Protein AF-A0A1Z5SL44-F1 (afdb_monomer)

Mean predicted aligned error: 11.16 Å

Nearest PDB structures (foldseek):
  7ml5-assembly1_A  TM=9.439E-01  e=3.175E-17  Oryza sativa Japonica Group
  3amk-assembly1_A  TM=9.297E-01  e=1.984E-17  Oryza sativa Japonica Group
  3aml-assembly1_A  TM=9.435E-01  e=5.391E-17  Oryza sativa Japonica Group
  3vu2-assembly2_B  TM=9.423E-01  e=7.235E-17  Oryza sativa Japonica Group
  5clt-assembly2_B  TM=9.370E-01  e=9.542E-15  Homo sapiens

Organism: NCBI:txid1157616

Solvent-accessible surface area (backbone atoms only — not comparable to full-atom values): 16498 Å² total; per-residue (Å²): 126,67,69,68,58,64,70,34,98,82,22,95,82,49,79,54,87,70,99,41,58,87,53,52,51,43,62,39,83,82,40,63,88,47,55,94,46,41,71,60,36,30,50,53,39,53,53,50,52,50,52,53,48,52,37,37,72,75,49,69,23,68,72,57,52,71,46,45,71,79,65,36,17,75,39,71,47,97,80,24,33,34,37,38,29,47,83,59,63,67,86,54,43,75,43,24,49,32,42,36,59,98,85,46,78,48,78,43,79,41,49,70,49,100,82,19,37,33,37,42,77,42,63,43,52,96,86,32,48,65,68,56,62,66,23,46,41,33,36,36,34,23,42,74,89,78,66,46,76,48,75,43,68,56,93,54,60,84,37,66,46,62,49,76,93,82,38,92,59,76,43,28,27,41,78,59,67,97,74,74,91,74,88,87,72,81,84,79,79,88,61,96,61,90,48,76,66,87,65,55,56,46,70,69,46,96,58,102,56,61,37,44,74,66,55,39,57,70,68,44,48,60,52,56,52,50,71,34,55,44,90,95,38,86,56,70,69,54,77,70,76,87,66,77,95,70,65,82,62,84,79,85,91,80,82,87,82,79,91,79,87,82,81,90,129

pLDDT: mean 81.49, std 22.81, range [24.72, 98.25]

Radius of gyration: 25.01 Å; Cα contacts (8 Å, |Δi|>4): 352; chains: 1; bounding box: 65×53×61 Å

Secondary structure (DSSP, 8-state):
--HHHHTSTT-TTSPPSSS--TTTTGGGGT-GGGGGGHHHHHHHHHHHHHHHHHHHHHHS-HHHHHTGGGTSEEEE-TT--EEEEEE--S--EEEEEEEEETTEEEEEEPEEPTTSEEEEEE--BTTB-SS-TT-EEEEEEE-TTT--EEEE--TT-SEEE--TTT-SSPEEE----SSPPPP-SPPPPPPSS--B----GGG-SSSSS---HHHIIIIIHHHHHHHHSSTT---PPB---------------------------

InterPro domains:
  IPR004193 Glycoside hydrolase, family 13, N-terminal [PF02922] (72-156)
  IPR013783 Immunoglobulin-like fold [G3DSA:2.60.40.10] (67-180)
  IPR014756 Immunoglobulin E-set [SSF81296] (65-178)

Structure (mmCIF, N/CA/C/O backbone):
data_AF-A0A1Z5SL44-F1
#
_entry.id   AF-A0A1Z5SL44-F1
#
loop_
_atom_site.group_PDB
_atom_site.id
_atom_site.type_symbol
_atom_site.label_atom_id
_atom_site.label_alt_id
_atom_site.label_comp_id
_atom_site.label_asym_id
_atom_site.label_entity_id
_atom_site.label_seq_id
_atom_site.pdbx_PDB_ins_code
_atom_site.Cartn_x
_atom_site.Cartn_y
_atom_site.Cartn_z
_atom_site.occupancy
_atom_site.B_iso_or_equiv
_atom_site.auth_seq_id
_atom_site.auth_comp_id
_atom_site.auth_asym_id
_atom_site.auth_atom_id
_atom_site.pdbx_PDB_model_num
ATOM 1 N N . MET A 1 1 ? -2.117 19.114 8.484 1.00 50.78 1 MET A N 1
ATOM 2 C CA . MET A 1 1 ? -3.279 18.507 9.150 1.00 50.78 1 MET A CA 1
ATOM 3 C C . MET A 1 1 ? -4.515 19.071 8.505 1.00 50.78 1 MET A C 1
ATOM 5 O O . MET A 1 1 ? -4.719 20.279 8.556 1.00 50.78 1 MET A O 1
ATOM 9 N N . ASP A 1 2 ? -5.283 18.221 7.830 1.00 38.12 2 ASP A N 1
ATOM 10 C CA . ASP A 1 2 ? -6.595 18.593 7.312 1.00 38.12 2 ASP A CA 1
ATOM 11 C C . ASP A 1 2 ? -7.467 19.049 8.493 1.00 38.12 2 ASP A C 1
ATOM 13 O O . ASP A 1 2 ? -7.736 18.270 9.413 1.00 38.12 2 ASP A O 1
ATOM 17 N N . ALA A 1 3 ? -7.857 20.328 8.507 1.00 41.50 3 ALA A N 1
ATOM 18 C CA . ALA A 1 3 ? -8.601 20.946 9.610 1.00 41.50 3 ALA A CA 1
ATOM 19 C C . ALA A 1 3 ? -9.930 20.223 9.900 1.00 41.50 3 ALA A C 1
ATOM 21 O O . ALA A 1 3 ? -10.513 20.395 10.969 1.00 41.50 3 ALA A O 1
ATOM 22 N N . LEU A 1 4 ? -10.398 19.406 8.953 1.00 43.38 4 LEU A N 1
ATOM 23 C CA . LEU A 1 4 ? -11.560 18.535 9.081 1.00 43.38 4 LEU A CA 1
ATOM 24 C C . LEU A 1 4 ? -11.362 17.406 10.103 1.00 43.38 4 LEU A C 1
ATOM 26 O O . LEU A 1 4 ? -12.296 17.109 10.841 1.00 43.38 4 LEU A O 1
ATOM 30 N N . ASN A 1 5 ? -10.169 16.807 10.186 1.00 46.38 5 ASN A N 1
ATOM 31 C CA . ASN A 1 5 ? -9.920 15.667 11.078 1.00 46.38 5 ASN A CA 1
ATOM 32 C C . ASN A 1 5 ? -9.640 16.103 12.520 1.00 46.38 5 ASN A C 1
ATOM 34 O O . ASN A 1 5 ? -10.026 15.408 13.452 1.00 46.38 5 ASN A O 1
ATOM 38 N N . GLU A 1 6 ? -9.012 17.264 12.728 1.00 51.69 6 GLU A N 1
ATOM 39 C CA . GLU A 1 6 ? -8.804 17.795 14.084 1.00 51.69 6 GLU A CA 1
ATOM 40 C C . GLU A 1 6 ? -10.102 18.303 14.722 1.00 51.69 6 GLU A C 1
ATOM 42 O O . GLU A 1 6 ? -10.241 18.236 15.941 1.00 51.69 6 GLU A O 1
ATOM 47 N N . LYS A 1 7 ? -11.053 18.775 13.902 1.00 46.81 7 LYS A N 1
ATOM 48 C CA . LYS A 1 7 ? -12.389 19.230 14.324 1.00 46.81 7 LYS A CA 1
ATOM 49 C C . LY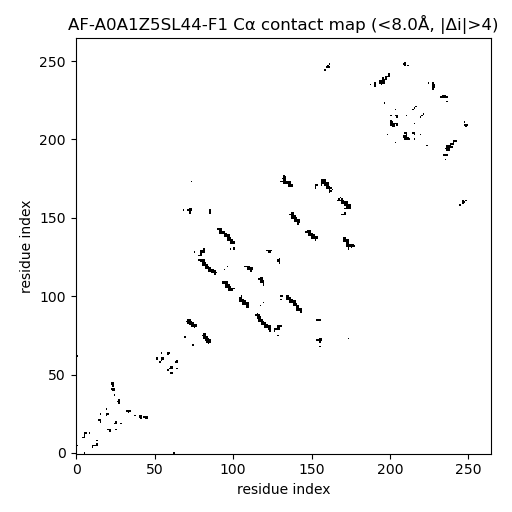S A 1 7 ? -13.427 18.109 14.374 1.00 46.81 7 LYS A C 1
ATOM 51 O O . LYS A 1 7 ? -14.594 18.377 14.664 1.00 46.81 7 LYS A O 1
ATOM 56 N N . ALA A 1 8 ? -13.037 16.881 14.044 1.00 50.47 8 ALA A N 1
ATOM 57 C CA . ALA A 1 8 ? -13.937 15.751 14.140 1.00 50.47 8 ALA A CA 1
ATOM 58 C C . ALA A 1 8 ? -14.254 15.484 15.629 1.00 50.47 8 ALA A C 1
ATOM 60 O O . ALA A 1 8 ? -13.356 15.588 16.468 1.00 50.47 8 ALA A O 1
ATOM 61 N N . PRO A 1 9 ? -15.512 15.174 15.987 1.00 46.53 9 PRO A N 1
ATOM 62 C CA . PRO A 1 9 ? -15.922 14.953 17.380 1.00 46.53 9 PRO A CA 1
ATOM 63 C C . PRO A 1 9 ? -15.221 13.758 18.055 1.00 46.53 9 PRO A C 1
ATOM 65 O O . PRO A 1 9 ? -15.289 13.610 19.269 1.00 46.53 9 PRO A O 1
ATOM 68 N N . ASP A 1 10 ? -14.549 12.918 17.272 1.00 48.66 10 ASP A N 1
ATOM 69 C CA . ASP A 1 10 ? -13.734 11.760 17.646 1.00 48.66 10 ASP A CA 1
ATOM 70 C C . ASP A 1 10 ? -12.215 12.017 17.523 1.00 48.66 10 ASP A C 1
ATOM 72 O O . ASP A 1 10 ? -11.406 11.090 17.601 1.00 48.66 10 ASP A O 1
ATOM 76 N N . SER A 1 11 ? -11.805 13.276 17.341 1.00 51.25 11 SER A N 1
ATOM 77 C CA . SER A 1 11 ? -10.399 13.683 17.337 1.00 51.25 11 SER A CA 1
ATOM 78 C C . SER A 1 11 ? -9.739 13.377 18.682 1.00 51.25 11 SER A C 1
ATOM 80 O O . SER A 1 11 ? -10.219 13.781 19.737 1.00 51.25 11 SER A O 1
ATOM 82 N N . LEU A 1 12 ? -8.567 12.738 18.650 1.00 52.62 12 LEU A N 1
ATOM 83 C CA . LEU A 1 12 ? -7.768 12.424 19.846 1.00 52.62 12 LEU A CA 1
ATOM 84 C C . LEU A 1 12 ? -7.221 13.672 20.564 1.00 52.62 12 LEU A C 1
ATOM 86 O O . LEU A 1 12 ? -6.640 13.547 21.640 1.00 52.62 12 LEU A O 1
ATOM 90 N N . LYS A 1 13 ? -7.372 14.852 19.948 1.00 53.19 13 LYS A N 1
ATOM 91 C CA . LYS A 1 13 ? -7.024 16.161 20.516 1.00 53.19 13 LYS A CA 1
ATOM 92 C C . LYS A 1 13 ? -8.237 16.940 21.034 1.00 53.19 13 LYS A C 1
ATOM 94 O O . LYS A 1 13 ? -8.039 18.011 21.598 1.00 53.19 13 LYS A O 1
ATOM 99 N N . ALA A 1 14 ? -9.463 16.474 20.788 1.00 54.41 14 ALA A N 1
ATOM 100 C CA . ALA A 1 14 ? -10.649 17.138 21.309 1.00 54.41 14 ALA A CA 1
ATOM 101 C C . ALA A 1 14 ? -10.766 16.881 22.816 1.00 54.41 14 ALA A C 1
ATOM 103 O O . ALA A 1 14 ? -10.482 15.777 23.287 1.00 54.41 14 ALA A O 1
ATOM 104 N N . ASP A 1 15 ? -11.200 17.895 23.564 1.00 54.06 15 ASP A N 1
ATOM 105 C CA . ASP A 1 15 ? -11.631 17.691 24.943 1.00 54.06 15 ASP A CA 1
ATOM 106 C C . ASP A 1 15 ? -12.766 16.664 24.956 1.00 54.06 15 ASP A C 1
ATOM 108 O O . ASP A 1 15 ? -13.652 16.685 24.094 1.00 54.06 15 ASP A O 1
ATOM 112 N N . ALA A 1 16 ? -12.724 15.738 25.916 1.00 54.66 16 ALA A N 1
ATOM 113 C CA . ALA A 1 16 ? -13.758 14.724 26.039 1.00 54.66 16 ALA A CA 1
ATOM 114 C C . ALA A 1 16 ? -15.138 15.408 26.139 1.00 54.66 16 ALA A C 1
ATOM 116 O O . ALA A 1 16 ? -15.289 16.372 26.895 1.00 54.66 16 ALA A O 1
ATOM 117 N N . PRO A 1 17 ? -16.158 14.955 25.388 1.00 50.22 17 PRO A N 1
ATOM 118 C CA . PRO A 1 17 ? -17.483 15.549 25.483 1.00 50.22 17 PRO A CA 1
ATOM 119 C C . PRO A 1 17 ? -18.061 15.328 26.893 1.00 50.22 17 PRO A C 1
ATOM 121 O O . PRO A 1 17 ? -18.316 14.195 27.298 1.00 50.22 17 PRO A O 1
ATOM 124 N N . GLY A 1 18 ? -18.280 16.419 27.636 1.00 59.84 18 GLY A N 1
ATOM 125 C CA . GLY A 1 18 ? -18.803 16.406 29.012 1.00 59.84 18 GLY A CA 1
ATOM 126 C C . GLY A 1 18 ? -17.723 16.337 30.105 1.00 59.84 18 GLY A C 1
ATOM 127 O O . GLY A 1 18 ? -16.542 16.525 29.846 1.00 59.84 18 GLY A O 1
ATOM 128 N N . GLN A 1 19 ? -18.117 16.064 31.357 1.00 62.78 19 GLN A N 1
ATOM 129 C CA . GLN A 1 19 ? -17.201 15.877 32.506 1.00 62.78 19 GLN A CA 1
ATOM 130 C C . GLN A 1 19 ? -16.533 14.486 32.513 1.00 62.78 19 GLN A C 1
ATOM 132 O O . GLN A 1 19 ? -16.402 13.840 33.553 1.00 62.78 19 GLN A O 1
ATOM 137 N N . VAL A 1 20 ? -16.167 13.973 31.342 1.00 67.81 20 VAL A N 1
ATOM 138 C CA . VAL A 1 20 ? -15.652 12.612 31.200 1.00 67.81 20 VAL A CA 1
ATOM 139 C C . VAL A 1 20 ? -14.119 12.626 31.324 1.00 67.81 20 VAL A C 1
ATOM 141 O O . VAL A 1 20 ? -13.476 13.457 30.682 1.00 67.81 20 VAL A O 1
ATOM 144 N N . PRO A 1 21 ? -13.494 11.736 32.123 1.00 71.00 21 PRO A N 1
ATOM 145 C CA . PRO A 1 21 ? -12.038 11.708 32.271 1.00 71.00 21 PRO A CA 1
ATOM 146 C C . PRO A 1 21 ? -11.301 11.459 30.942 1.00 71.00 21 PRO A C 1
ATOM 148 O O . PRO A 1 21 ? -11.566 10.476 30.247 1.00 71.00 21 PRO A O 1
ATOM 151 N N . ASN A 1 22 ? -10.322 12.312 30.616 1.00 77.56 22 ASN A N 1
ATOM 152 C CA . ASN A 1 22 ? -9.446 12.166 29.442 1.00 77.56 22 ASN A CA 1
ATOM 153 C C . ASN A 1 22 ? -8.210 11.288 29.740 1.00 77.56 22 ASN A C 1
ATOM 155 O O . ASN A 1 22 ? -7.072 11.643 29.441 1.00 77.56 22 ASN A O 1
ATOM 159 N N . ASP A 1 23 ? -8.430 10.153 30.402 1.00 85.25 23 ASP A N 1
ATOM 160 C CA . ASP A 1 23 ? -7.399 9.182 30.797 1.00 85.25 23 ASP A CA 1
ATOM 161 C C . ASP A 1 23 ? -7.639 7.790 30.177 1.00 85.25 23 ASP A C 1
ATOM 163 O O . ASP A 1 23 ? -7.012 6.803 30.561 1.00 85.25 23 ASP A O 1
ATOM 167 N N . GLY A 1 24 ? -8.568 7.704 29.218 1.00 85.56 24 GLY A N 1
ATOM 168 C CA . GLY A 1 24 ? -8.996 6.455 28.588 1.00 85.56 24 GLY A CA 1
ATOM 169 C C . GLY A 1 24 ? -10.144 5.738 29.296 1.00 85.56 24 GLY A C 1
ATOM 170 O O . GLY A 1 24 ? -10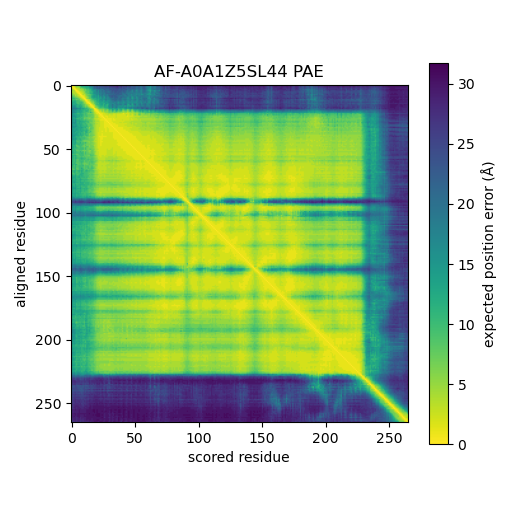.568 4.683 28.826 1.00 85.56 24 GLY A O 1
ATOM 171 N N . THR A 1 25 ? -10.674 6.286 30.395 1.00 90.62 25 THR A N 1
ATOM 172 C CA . THR A 1 25 ? -11.762 5.652 31.166 1.00 90.62 25 THR A CA 1
ATOM 173 C C . THR A 1 25 ? -13.141 6.216 30.855 1.00 90.62 25 THR A C 1
ATOM 175 O O . THR A 1 25 ? -14.128 5.787 31.441 1.00 90.62 25 THR A O 1
ATOM 178 N N . GLY A 1 26 ? -13.251 7.118 29.879 1.00 87.50 26 GLY A N 1
ATOM 179 C CA . GLY A 1 26 ? -14.524 7.756 29.563 1.00 87.50 26 GLY A CA 1
ATOM 180 C C . GLY A 1 26 ? -15.659 6.812 29.160 1.00 87.50 26 GLY A C 1
ATOM 181 O O . GLY A 1 26 ? -16.828 7.121 29.375 1.00 87.50 26 GLY A O 1
ATOM 182 N N . VAL A 1 27 ? -15.324 5.621 28.660 1.00 90.00 27 VAL A N 1
ATOM 183 C CA . VAL A 1 27 ? -16.294 4.564 28.342 1.00 90.00 27 VAL A CA 1
ATOM 184 C C . VAL A 1 27 ? -17.039 4.031 29.577 1.00 90.00 27 VAL A C 1
ATOM 186 O O . VAL A 1 27 ? -18.157 3.549 29.434 1.00 90.00 27 VAL A O 1
ATOM 189 N N . LEU A 1 28 ? -16.495 4.185 30.793 1.00 90.31 28 LEU A N 1
ATOM 190 C CA . LEU A 1 28 ? -17.156 3.760 32.038 1.00 90.31 28 LEU A CA 1
ATOM 191 C C . LEU A 1 28 ? -18.450 4.544 32.310 1.00 90.31 28 LEU A C 1
ATOM 193 O O . LEU A 1 28 ? -19.339 4.035 32.983 1.00 90.31 28 LEU A O 1
ATOM 197 N N . ALA A 1 29 ? -18.576 5.765 31.776 1.00 88.25 29 ALA A N 1
ATOM 198 C CA . ALA A 1 29 ? -19.817 6.534 31.867 1.00 88.25 29 ALA A CA 1
ATOM 199 C C . ALA A 1 29 ? -20.953 5.915 31.030 1.00 88.25 29 ALA A C 1
ATOM 201 O O . ALA A 1 29 ? -22.124 6.124 31.337 1.00 88.25 29 ALA A O 1
ATOM 202 N N . LEU A 1 30 ? -20.607 5.167 29.976 1.00 89.81 30 LEU A N 1
ATOM 203 C CA . LEU A 1 30 ? -21.557 4.452 29.122 1.00 89.81 30 LEU A CA 1
ATOM 204 C C . LEU A 1 30 ? -21.813 3.033 29.635 1.00 89.81 30 LEU A C 1
ATOM 206 O O . LEU A 1 30 ? -22.947 2.564 29.582 1.00 89.81 30 LEU A O 1
ATOM 210 N N . ASP A 1 31 ? -20.767 2.364 30.123 1.00 92.81 31 ASP A N 1
ATOM 211 C CA . ASP A 1 31 ? -20.834 0.997 30.634 1.00 92.81 31 ASP A CA 1
ATOM 212 C C . ASP A 1 31 ? -20.026 0.836 31.939 1.00 92.81 31 ASP A C 1
ATOM 214 O O . ASP A 1 31 ? -18.812 0.593 31.908 1.00 92.81 31 ASP A O 1
ATOM 218 N N . PRO A 1 32 ? -20.691 0.937 33.106 1.00 95.00 32 PRO A N 1
ATOM 219 C CA . PRO A 1 32 ? -20.051 0.764 34.409 1.00 95.00 32 PRO A CA 1
ATOM 220 C C . PRO A 1 32 ? -19.469 -0.635 34.667 1.00 95.00 32 PRO A C 1
ATOM 222 O O . PRO A 1 32 ? -18.610 -0.771 35.539 1.00 95.00 32 PRO A O 1
ATOM 225 N N . TYR A 1 33 ? -19.863 -1.677 33.918 1.00 96.75 33 TYR A N 1
ATOM 226 C CA . TYR A 1 33 ? -19.289 -3.025 34.083 1.00 96.75 33 TYR A CA 1
ATOM 227 C C . TYR A 1 33 ? -17.804 -3.097 33.704 1.00 96.75 33 TYR A C 1
ATOM 229 O O . TYR A 1 33 ? -17.132 -4.086 34.003 1.00 96.75 33 TYR A O 1
ATOM 237 N N . LEU A 1 34 ? -17.275 -2.047 33.074 1.00 96.25 34 LEU A N 1
ATOM 238 C CA . LEU A 1 34 ? -15.867 -1.931 32.719 1.00 96.25 34 LEU A CA 1
ATOM 239 C C . LEU A 1 34 ? -14.968 -1.477 33.879 1.00 96.25 34 LEU A C 1
ATOM 241 O O . LEU A 1 34 ? -13.744 -1.521 33.729 1.00 96.25 34 LEU A O 1
ATOM 245 N N . ASP A 1 35 ? -15.528 -1.075 35.026 1.00 95.94 35 ASP A N 1
ATOM 246 C CA . ASP A 1 35 ? -14.759 -0.581 36.180 1.00 95.94 35 ASP A CA 1
ATOM 247 C C . ASP A 1 35 ? -13.639 -1.538 36.651 1.00 95.94 35 ASP A C 1
ATOM 249 O O . ASP A 1 35 ? -12.498 -1.082 36.789 1.00 95.94 35 ASP A O 1
ATOM 253 N N . PRO A 1 36 ? -13.851 -2.871 36.744 1.00 98.12 36 PRO A N 1
ATOM 254 C CA . PRO A 1 36 ? -12.782 -3.807 37.107 1.00 98.12 36 PRO A CA 1
ATOM 255 C C . PRO A 1 36 ? -11.584 -3.808 36.140 1.00 98.12 36 PRO A C 1
ATOM 257 O O . PRO A 1 36 ? -10.500 -4.271 36.492 1.00 98.12 36 PRO A O 1
ATOM 260 N N . PHE A 1 37 ? -11.752 -3.283 34.920 1.00 96.75 37 PHE A N 1
ATOM 261 C CA . PHE A 1 37 ? -10.723 -3.223 33.876 1.00 96.75 37 PHE A CA 1
ATOM 262 C C . PHE A 1 37 ? -10.119 -1.822 33.695 1.00 96.75 37 PHE A C 1
ATOM 264 O O . PHE A 1 37 ? -9.322 -1.613 32.773 1.00 96.75 37 PHE A O 1
ATOM 271 N N . LYS A 1 38 ? -10.444 -0.862 34.572 1.00 94.94 38 LYS A N 1
ATOM 272 C CA . LYS A 1 38 ? -10.013 0.543 34.478 1.00 94.94 38 LYS A CA 1
ATOM 273 C C . LYS A 1 38 ? -8.507 0.707 34.261 1.00 94.94 38 LYS A C 1
ATOM 275 O O . LYS A 1 38 ? -8.091 1.411 33.342 1.00 94.94 38 LYS A O 1
ATOM 280 N N . ALA A 1 39 ? -7.688 0.002 35.041 1.00 96.44 39 ALA A N 1
ATOM 281 C CA . ALA A 1 39 ? -6.230 0.066 34.920 1.00 96.44 39 ALA A CA 1
ATOM 282 C C . ALA A 1 39 ? -5.734 -0.387 33.531 1.00 96.44 39 ALA A C 1
ATOM 284 O O . ALA A 1 39 ? -4.817 0.207 32.959 1.00 96.44 39 ALA A O 1
ATOM 285 N N . ALA A 1 40 ? -6.368 -1.409 32.945 1.00 97.31 40 ALA A N 1
ATOM 286 C CA . ALA A 1 40 ? -6.034 -1.879 31.604 1.00 97.31 40 ALA A CA 1
ATOM 287 C C . ALA A 1 40 ? -6.436 -0.859 30.525 1.00 97.31 40 ALA A C 1
ATOM 289 O O . ALA A 1 40 ? -5.685 -0.656 29.568 1.00 97.31 40 ALA A O 1
ATOM 290 N N . LEU A 1 41 ? -7.585 -0.193 30.683 1.00 95.25 41 LEU A N 1
ATOM 291 C CA . LEU A 1 41 ? -8.032 0.876 29.782 1.00 95.25 41 LEU A CA 1
ATOM 292 C C . LEU A 1 41 ? -7.075 2.076 29.814 1.00 95.25 41 LEU A C 1
ATOM 294 O O . LEU A 1 41 ? -6.610 2.511 28.758 1.00 95.25 41 LEU A O 1
ATOM 298 N N . GLN A 1 42 ? -6.686 2.528 31.009 1.00 94.62 42 GLN A N 1
ATOM 299 C CA . GLN A 1 42 ? -5.708 3.609 31.189 1.00 94.62 42 GLN A CA 1
ATOM 300 C C . GLN A 1 42 ? -4.347 3.260 30.576 1.00 94.62 42 GLN A C 1
ATOM 302 O O . GLN A 1 42 ? -3.736 4.082 29.887 1.00 94.62 42 GLN A O 1
ATOM 307 N N . SER A 1 43 ? -3.882 2.020 30.768 1.00 97.12 43 SER A N 1
ATOM 308 C CA . SER A 1 43 ? -2.629 1.535 30.179 1.00 97.12 43 SER A CA 1
ATOM 309 C C . SER A 1 43 ? -2.663 1.571 28.645 1.00 97.12 43 SER A C 1
ATOM 311 O O . SER A 1 43 ? -1.726 2.067 28.011 1.00 97.12 43 SER A O 1
ATOM 313 N N . ARG A 1 44 ? -3.762 1.107 28.031 1.00 95.88 44 ARG A N 1
ATOM 314 C CA . ARG A 1 44 ? -3.951 1.136 26.568 1.00 95.88 44 ARG A CA 1
ATOM 315 C C . ARG A 1 44 ? -3.976 2.563 26.030 1.00 95.88 44 ARG A C 1
ATOM 317 O O . ARG A 1 44 ? -3.286 2.841 25.050 1.00 95.88 44 ARG A O 1
ATOM 324 N N . PHE A 1 45 ? -4.719 3.455 26.682 1.00 93.62 45 PHE A N 1
ATOM 325 C CA . PHE A 1 45 ? -4.795 4.862 26.295 1.00 93.62 45 PHE A CA 1
ATOM 326 C C . PHE A 1 45 ? -3.429 5.546 26.391 1.00 93.62 45 PHE A C 1
ATOM 328 O O . PHE A 1 45 ? -2.965 6.133 25.417 1.00 93.62 45 PHE A O 1
ATOM 335 N N . SER A 1 46 ? -2.728 5.373 27.512 1.00 93.88 46 SER A N 1
ATOM 336 C CA . SER A 1 46 ? -1.390 5.940 27.724 1.00 93.88 46 SER A CA 1
ATOM 337 C C . SER A 1 46 ? -0.389 5.446 26.678 1.00 93.88 46 SER A C 1
ATOM 339 O O . SER A 1 46 ? 0.396 6.226 26.139 1.00 93.88 46 SER A O 1
ATOM 341 N N . LYS A 1 47 ? -0.441 4.153 26.331 1.00 96.38 47 LYS A N 1
ATOM 342 C CA . LYS A 1 47 ? 0.396 3.577 25.272 1.00 96.38 47 LYS A CA 1
ATOM 343 C C . LYS A 1 47 ? 0.073 4.167 23.897 1.00 96.38 47 LYS A C 1
ATOM 345 O O . LYS A 1 47 ? 1.000 4.446 23.140 1.00 96.38 47 LYS A O 1
ATOM 350 N N . ALA A 1 48 ? -1.206 4.352 23.573 1.00 95.50 48 ALA A N 1
ATOM 351 C CA . ALA A 1 48 ? -1.618 4.977 22.319 1.00 95.50 48 ALA A CA 1
ATOM 352 C C . ALA A 1 48 ? -1.136 6.433 22.242 1.00 95.50 48 ALA A C 1
ATOM 354 O O . ALA A 1 48 ? -0.500 6.808 21.260 1.00 95.50 48 ALA A O 1
ATOM 355 N N . GLN A 1 49 ? -1.351 7.219 23.301 1.00 90.94 49 GLN A N 1
ATOM 356 C CA . GLN A 1 49 ? -0.912 8.614 23.366 1.00 90.94 49 GLN A CA 1
ATOM 357 C C . GLN A 1 49 ? 0.605 8.751 23.262 1.00 90.94 49 GLN A C 1
ATOM 359 O O . GLN A 1 49 ? 1.093 9.612 22.533 1.00 90.94 49 GLN A O 1
ATOM 364 N N . LYS A 1 50 ? 1.361 7.855 23.910 1.00 96.44 50 LYS A N 1
ATOM 365 C CA . LYS A 1 50 ? 2.816 7.795 23.746 1.00 96.44 50 LYS A CA 1
ATOM 366 C C . LYS A 1 50 ? 3.206 7.644 22.272 1.00 96.44 50 LYS A C 1
ATOM 368 O O . LYS A 1 50 ? 3.961 8.464 21.770 1.00 96.44 50 LYS A O 1
ATOM 373 N N . TRP A 1 51 ? 2.661 6.651 21.567 1.00 97.44 51 TRP A N 1
ATOM 374 C CA . TRP A 1 51 ? 2.994 6.433 20.154 1.00 97.44 51 TRP A CA 1
ATOM 375 C C . TRP A 1 51 ? 2.559 7.582 19.246 1.00 97.44 51 TRP A C 1
ATOM 377 O O . TRP A 1 51 ? 3.284 7.936 18.320 1.00 97.44 51 TRP A O 1
ATOM 387 N N . ILE A 1 52 ? 1.400 8.187 19.509 1.00 95.12 52 ILE A N 1
ATOM 388 C CA . ILE A 1 52 ? 0.944 9.371 18.771 1.00 95.12 52 ILE A CA 1
ATOM 389 C C . ILE A 1 52 ? 1.935 10.520 18.958 1.00 95.12 52 ILE A C 1
ATOM 391 O O . ILE A 1 52 ? 2.302 11.170 17.981 1.00 95.12 52 ILE A O 1
ATOM 395 N N . ASN A 1 53 ? 2.405 10.742 20.186 1.00 94.44 53 ASN A N 1
ATOM 396 C CA . ASN A 1 53 ? 3.407 11.761 20.483 1.00 94.44 53 ASN A CA 1
ATOM 397 C C . ASN A 1 53 ? 4.751 11.453 19.823 1.00 94.44 53 ASN A C 1
ATOM 399 O O . ASN A 1 53 ? 5.329 12.348 19.212 1.00 94.44 53 ASN A O 1
ATOM 403 N N . ASP A 1 54 ? 5.213 10.203 19.866 1.00 97.50 54 ASP A N 1
ATOM 404 C CA . ASP A 1 54 ? 6.450 9.785 19.199 1.00 97.50 54 ASP A CA 1
ATOM 405 C C . ASP A 1 54 ? 6.360 10.045 17.678 1.00 97.50 54 ASP A C 1
ATOM 407 O O . ASP A 1 54 ? 7.255 10.660 17.095 1.00 97.50 54 ASP A O 1
ATOM 411 N N . ILE A 1 55 ? 5.242 9.688 17.030 1.00 96.56 55 ILE A N 1
ATOM 412 C CA . ILE A 1 55 ? 5.014 9.953 15.595 1.00 96.56 55 ILE A CA 1
ATOM 413 C C . ILE A 1 55 ? 4.917 11.460 15.308 1.00 96.56 55 ILE A C 1
ATOM 415 O O . ILE A 1 55 ? 5.453 11.943 14.308 1.00 96.56 55 ILE A O 1
ATOM 419 N N . ASN A 1 56 ? 4.253 12.233 16.169 1.00 93.06 56 ASN A N 1
ATOM 420 C CA . ASN A 1 56 ? 4.176 13.686 16.014 1.00 93.06 56 ASN A CA 1
ATOM 421 C C . ASN A 1 56 ? 5.569 14.328 16.072 1.00 93.06 56 ASN A C 1
ATOM 423 O O . ASN A 1 56 ? 5.890 15.151 15.215 1.00 93.06 56 ASN A O 1
ATOM 427 N N . THR A 1 57 ? 6.393 13.911 17.034 1.00 96.81 57 THR A N 1
ATOM 428 C CA . THR A 1 57 ? 7.748 14.430 17.253 1.00 96.81 57 THR A CA 1
ATOM 429 C C . THR A 1 57 ? 8.705 14.051 16.126 1.00 96.81 57 THR A C 1
ATOM 431 O O . THR A 1 57 ? 9.475 14.895 15.671 1.00 96.81 57 THR A O 1
ATOM 434 N N . HIS A 1 58 ? 8.671 1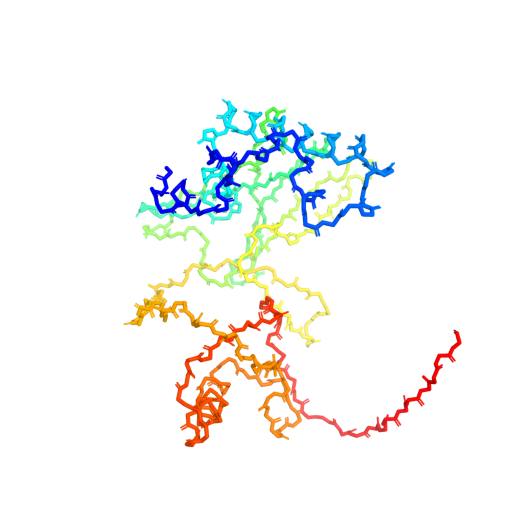2.798 15.665 1.00 96.69 58 HIS A N 1
ATOM 435 C CA . HIS A 1 58 ? 9.703 12.269 14.767 1.00 96.69 58 HIS A CA 1
ATOM 436 C C . HIS A 1 58 ? 9.311 12.263 13.286 1.00 96.69 58 HIS A C 1
ATOM 438 O O . HIS A 1 58 ? 10.183 12.377 12.429 1.00 96.69 58 HIS A O 1
ATOM 444 N N . GLU A 1 59 ? 8.018 12.181 12.966 1.00 94.88 59 GLU A N 1
ATOM 445 C CA . GLU A 1 59 ? 7.540 11.974 11.588 1.00 94.88 59 GLU A CA 1
ATOM 446 C C . GLU A 1 59 ? 6.691 13.145 11.066 1.00 94.88 59 GLU A C 1
ATOM 448 O O . GLU A 1 59 ? 6.247 13.150 9.915 1.00 94.88 59 GLU A O 1
ATOM 453 N N . GLY A 1 60 ? 6.489 14.185 11.885 1.00 92.81 60 GLY A N 1
ATOM 454 C CA . GLY A 1 60 ? 5.687 15.359 11.528 1.00 92.81 60 GLY A CA 1
ATOM 455 C C . GLY A 1 60 ? 4.179 15.096 11.546 1.00 92.81 60 GLY A C 1
ATOM 456 O O . GLY A 1 60 ? 3.424 15.760 10.833 1.00 92.81 60 GLY A O 1
ATOM 457 N N . GLY A 1 61 ? 3.750 14.123 12.352 1.00 93.31 61 GLY A N 1
ATOM 458 C CA . GLY A 1 61 ? 2.350 13.808 12.616 1.00 93.31 61 GLY A CA 1
ATOM 459 C C . GLY A 1 61 ? 1.763 12.679 11.778 1.00 93.31 61 GLY A C 1
ATOM 460 O O . GLY A 1 61 ? 2.292 12.293 10.735 1.00 93.31 61 GLY A O 1
ATOM 461 N N . LEU A 1 62 ? 0.625 12.155 12.251 1.00 93.25 62 LEU A N 1
ATOM 462 C CA . LEU A 1 62 ? -0.034 10.964 11.695 1.00 93.25 62 LEU A CA 1
ATOM 463 C C . LEU A 1 62 ? -0.341 11.089 10.195 1.00 93.25 62 LEU A C 1
ATOM 465 O O . LEU A 1 62 ? -0.154 10.132 9.449 1.00 93.25 62 LEU A O 1
ATOM 469 N N . GLU A 1 63 ? -0.765 12.271 9.735 1.00 93.25 63 GLU A N 1
ATOM 470 C CA . GLU A 1 63 ? -1.046 12.523 8.316 1.00 93.25 63 GLU A CA 1
ATOM 471 C C . GLU A 1 63 ? 0.200 12.292 7.453 1.00 93.25 63 GLU A C 1
ATOM 473 O O . GLU A 1 63 ? 0.159 11.522 6.495 1.00 93.25 63 GLU A O 1
ATOM 478 N N . LYS A 1 64 ? 1.326 12.926 7.800 1.00 94.50 64 LYS A N 1
ATOM 479 C CA . LYS A 1 64 ? 2.573 12.795 7.042 1.00 94.50 64 LYS A CA 1
ATOM 480 C C . LYS A 1 64 ? 3.119 11.370 7.122 1.00 94.50 64 LYS A C 1
ATOM 482 O O . LYS A 1 64 ? 3.473 10.813 6.086 1.00 94.50 64 LYS A O 1
ATOM 487 N N . PHE A 1 65 ? 3.095 10.768 8.309 1.00 96.38 65 PHE A N 1
ATOM 488 C CA . PHE A 1 65 ? 3.540 9.392 8.527 1.00 96.38 65 PHE A CA 1
ATOM 489 C C . PHE A 1 65 ? 2.741 8.369 7.699 1.00 96.38 65 PHE A C 1
ATOM 491 O O . PHE A 1 65 ? 3.312 7.458 7.102 1.00 96.38 65 PHE A O 1
ATOM 498 N N . SER A 1 66 ? 1.421 8.554 7.581 1.00 96.31 66 SER A N 1
ATOM 499 C CA . SER A 1 66 ? 0.541 7.646 6.826 1.00 96.31 66 SER A CA 1
ATOM 500 C C . SER A 1 66 ? 0.755 7.665 5.304 1.00 96.31 66 SER A C 1
ATOM 502 O O . SER A 1 66 ? 0.305 6.758 4.602 1.00 96.31 66 SER A O 1
ATOM 504 N N . ARG A 1 67 ? 1.481 8.659 4.774 1.00 97.50 67 ARG A N 1
ATOM 505 C CA . ARG A 1 67 ? 1.798 8.794 3.341 1.00 97.50 67 ARG A CA 1
ATOM 506 C C . ARG A 1 67 ? 3.100 8.095 2.951 1.00 97.50 67 ARG A C 1
ATOM 508 O O . ARG A 1 67 ? 3.772 8.490 2.004 1.00 97.50 67 ARG A O 1
ATOM 515 N N . GLY A 1 68 ? 3.444 7.010 3.647 1.00 97.31 68 GLY A N 1
ATOM 516 C CA . GLY A 1 68 ? 4.633 6.204 3.362 1.00 97.31 68 GLY A CA 1
ATOM 517 C C . GLY A 1 68 ? 4.729 5.740 1.904 1.00 97.31 68 GLY A C 1
ATOM 518 O O . GLY A 1 68 ? 5.827 5.699 1.368 1.00 97.31 68 GLY A O 1
ATOM 519 N N . TYR A 1 69 ? 3.602 5.501 1.224 1.00 96.75 69 TYR A N 1
ATOM 520 C CA . TYR A 1 69 ? 3.549 5.129 -0.200 1.00 96.75 69 TYR A CA 1
ATOM 521 C C . TYR A 1 69 ? 4.024 6.232 -1.169 1.00 96.75 69 TYR A C 1
ATOM 523 O O . TYR A 1 69 ? 4.247 5.958 -2.346 1.00 96.75 69 TYR A O 1
ATOM 531 N N . GLU A 1 70 ? 4.151 7.481 -0.707 1.00 97.12 70 GLU A N 1
ATOM 532 C CA . GLU A 1 70 ? 4.762 8.582 -1.468 1.00 97.12 70 GLU A CA 1
ATOM 533 C C . GLU A 1 70 ? 6.298 8.557 -1.375 1.00 97.12 70 GLU A C 1
ATOM 535 O O . GLU A 1 70 ? 6.971 9.259 -2.127 1.00 97.12 70 GLU A O 1
ATOM 540 N N . ARG A 1 71 ? 6.862 7.754 -0.458 1.00 96.31 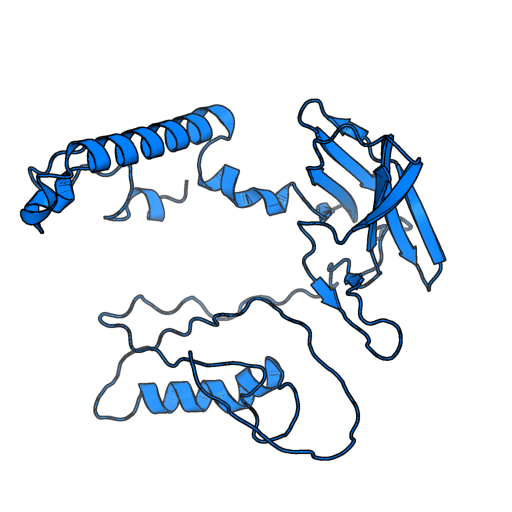71 ARG A N 1
ATOM 541 C CA . ARG A 1 71 ? 8.307 7.592 -0.232 1.00 96.31 71 ARG A CA 1
ATOM 542 C C . ARG A 1 71 ? 8.794 6.187 -0.593 1.00 96.31 71 ARG A C 1
ATOM 544 O O . ARG A 1 71 ? 9.820 6.070 -1.262 1.00 96.31 71 ARG A O 1
ATOM 551 N N . PHE A 1 72 ? 8.098 5.160 -0.111 1.00 98.00 72 PHE A N 1
ATOM 552 C CA . PHE A 1 72 ? 8.389 3.738 -0.278 1.00 98.00 72 PHE A CA 1
ATOM 553 C C . PHE A 1 72 ? 7.714 3.142 -1.513 1.00 98.00 72 PHE A C 1
ATOM 555 O O . PHE A 1 72 ? 6.703 3.647 -2.000 1.00 98.00 72 PHE A O 1
ATOM 562 N N . GLY A 1 73 ? 8.271 2.039 -2.009 1.00 98.00 73 GLY A N 1
ATOM 563 C CA . GLY A 1 73 ? 7.889 1.480 -3.296 1.00 98.00 73 GLY A CA 1
ATOM 564 C C . GLY A 1 73 ? 8.418 2.318 -4.445 1.00 98.00 73 GLY A C 1
ATOM 565 O O . GLY A 1 73 ? 9.428 3.004 -4.313 1.00 98.00 73 GLY A O 1
ATOM 566 N N . PHE A 1 74 ? 7.746 2.226 -5.589 1.00 98.19 74 PHE A N 1
ATOM 567 C CA . PHE A 1 74 ? 8.110 2.997 -6.770 1.00 98.19 74 PHE A CA 1
ATOM 568 C C . PHE A 1 74 ? 7.417 4.356 -6.778 1.00 98.19 74 PHE A C 1
ATOM 570 O O . PHE A 1 74 ? 6.182 4.439 -6.817 1.00 98.19 74 PHE A O 1
ATOM 577 N N . THR A 1 75 ? 8.220 5.409 -6.855 1.00 97.94 75 THR A N 1
ATOM 578 C CA . THR A 1 75 ? 7.776 6.779 -7.094 1.00 97.94 75 THR A CA 1
ATOM 579 C C . THR A 1 75 ? 8.371 7.275 -8.406 1.00 97.94 75 THR A C 1
ATOM 581 O O . THR A 1 75 ? 9.473 6.889 -8.791 1.00 97.94 75 THR A O 1
ATOM 584 N N . VAL A 1 76 ? 7.607 8.086 -9.136 1.00 97.62 76 VAL A N 1
ATOM 585 C CA . VAL A 1 76 ? 8.021 8.642 -10.429 1.00 97.62 76 VAL A CA 1
ATOM 586 C C . VAL A 1 76 ? 7.924 10.154 -10.323 1.00 97.62 76 VAL A C 1
ATOM 588 O O . VAL A 1 76 ? 6.843 10.681 -10.052 1.00 97.62 76 VAL A O 1
ATOM 591 N N . ALA A 1 77 ? 9.053 10.835 -10.483 1.00 96.88 77 ALA A N 1
ATOM 592 C CA . ALA A 1 77 ? 9.136 12.288 -10.437 1.00 96.88 77 ALA A CA 1
ATOM 593 C C . ALA A 1 77 ? 8.677 12.927 -11.769 1.00 96.88 77 ALA A C 1
ATOM 595 O O . ALA A 1 77 ? 8.565 12.229 -12.783 1.00 96.88 77 ALA A O 1
ATOM 596 N N . PRO A 1 78 ? 8.394 14.247 -11.798 1.00 95.81 78 PRO A N 1
ATOM 597 C CA . PRO A 1 78 ? 7.967 14.944 -13.017 1.00 95.81 78 PRO A CA 1
ATOM 598 C C . PRO A 1 78 ? 8.971 14.882 -14.177 1.00 95.81 78 PRO A C 1
ATOM 600 O O . PRO A 1 78 ? 8.566 14.962 -15.330 1.00 95.81 78 PRO A O 1
ATOM 603 N N . ASP A 1 79 ? 10.261 14.721 -13.877 1.00 96.50 79 ASP A N 1
ATOM 604 C CA . ASP A 1 79 ? 11.351 14.538 -14.846 1.00 96.50 79 ASP A CA 1
ATOM 605 C C . ASP A 1 79 ? 11.512 13.075 -15.310 1.00 96.50 79 ASP A C 1
ATOM 607 O O . ASP A 1 79 ? 12.472 12.746 -16.001 1.00 96.50 79 ASP A O 1
ATOM 611 N N . HIS A 1 80 ? 10.580 12.198 -14.925 1.00 97.00 80 HIS A N 1
ATOM 612 C CA . HIS A 1 80 ? 10.578 10.757 -15.179 1.00 97.00 80 HIS A CA 1
ATOM 613 C C . HIS A 1 80 ? 11.648 9.941 -14.440 1.00 97.00 80 HIS A C 1
ATOM 615 O O . HIS A 1 80 ? 11.746 8.731 -14.673 1.00 97.00 80 HIS A O 1
ATOM 621 N N . THR A 1 81 ? 12.379 10.541 -13.498 1.00 98.06 81 THR A N 1
ATOM 622 C CA . THR A 1 81 ? 13.245 9.788 -12.585 1.00 98.06 81 THR A CA 1
ATOM 623 C C . THR A 1 81 ? 12.396 8.841 -11.735 1.00 98.06 81 THR A C 1
ATOM 625 O O . THR A 1 81 ? 11.417 9.254 -11.103 1.00 98.06 81 THR A O 1
ATOM 628 N N . ILE A 1 82 ? 12.761 7.557 -11.714 1.00 98.19 82 ILE A N 1
ATOM 629 C CA . ILE A 1 82 ? 12.120 6.555 -10.857 1.00 98.19 82 ILE A CA 1
ATOM 630 C C . ILE A 1 82 ? 12.961 6.406 -9.598 1.00 98.19 82 ILE A C 1
ATOM 632 O O . ILE A 1 82 ? 14.141 6.076 -9.678 1.00 98.19 82 ILE A O 1
ATOM 636 N N . THR A 1 83 ? 12.355 6.570 -8.428 1.00 98.25 83 THR A N 1
ATOM 637 C CA . THR A 1 83 ? 12.980 6.166 -7.168 1.00 98.25 83 THR A CA 1
ATOM 638 C C . THR A 1 83 ? 12.272 4.942 -6.621 1.00 98.25 83 THR A C 1
ATOM 640 O O . THR A 1 83 ? 11.042 4.883 -6.587 1.00 98.25 83 THR A O 1
ATOM 643 N N . TYR A 1 84 ? 13.052 3.957 -6.190 1.00 98.25 84 TYR A N 1
ATOM 644 C CA . TYR A 1 84 ? 12.541 2.773 -5.521 1.00 98.25 84 TYR A CA 1
ATOM 645 C C . TYR A 1 84 ? 13.138 2.652 -4.122 1.00 98.25 84 TYR A C 1
ATOM 647 O O . TYR A 1 84 ? 14.356 2.748 -3.963 1.00 98.25 84 TYR A O 1
ATOM 655 N N . ARG A 1 85 ? 12.277 2.446 -3.116 1.00 97.75 85 ARG A N 1
ATOM 656 C CA . ARG A 1 85 ? 12.678 2.229 -1.720 1.00 97.75 85 ARG A CA 1
ATOM 657 C C . ARG A 1 85 ? 11.987 1.028 -1.103 1.00 97.75 85 ARG A C 1
ATOM 659 O O . ARG A 1 85 ? 10.766 0.911 -1.189 1.00 97.75 85 ARG A O 1
ATOM 666 N N . GLU A 1 86 ? 12.749 0.224 -0.376 1.00 95.50 86 GLU A N 1
ATOM 667 C CA . GLU A 1 86 ? 12.234 -0.918 0.376 1.00 95.50 86 GLU A CA 1
ATOM 668 C C . GLU A 1 86 ? 12.873 -0.978 1.759 1.00 95.50 86 GLU A C 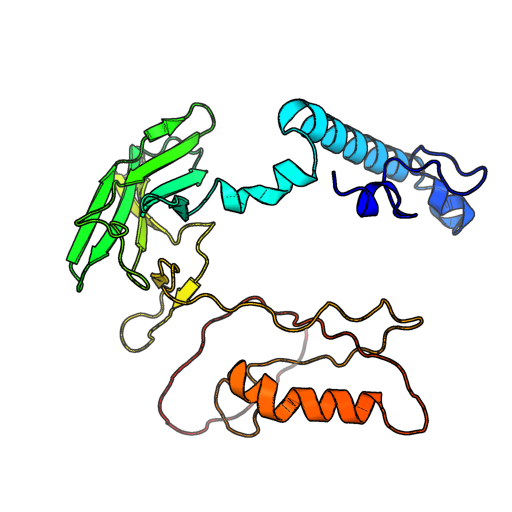1
ATOM 670 O O . GLU A 1 86 ? 14.084 -0.830 1.902 1.00 95.50 86 GLU A O 1
ATOM 675 N N . TRP A 1 87 ? 12.068 -1.232 2.786 1.00 94.69 87 TRP A N 1
ATOM 676 C CA . TRP A 1 87 ? 12.600 -1.537 4.105 1.00 94.69 87 TRP A CA 1
ATOM 677 C C . TRP A 1 87 ? 12.898 -3.034 4.219 1.00 94.69 87 TRP A C 1
ATOM 679 O O . TRP A 1 87 ? 11.988 -3.859 4.257 1.00 94.69 87 TRP A O 1
ATOM 689 N N . ALA A 1 88 ? 14.183 -3.371 4.281 1.00 90.19 88 ALA A N 1
ATOM 690 C CA . ALA A 1 88 ? 14.671 -4.727 4.502 1.00 90.19 88 ALA A CA 1
ATOM 691 C C . ALA A 1 88 ? 15.838 -4.645 5.504 1.00 90.19 88 ALA A C 1
ATOM 693 O O . ALA A 1 88 ? 17.002 -4.526 5.104 1.00 90.19 88 ALA A O 1
ATOM 694 N N . PRO A 1 89 ? 15.531 -4.631 6.818 1.00 85.38 89 PRO A N 1
ATOM 695 C CA . PRO A 1 89 ? 16.484 -4.245 7.859 1.00 85.38 89 PRO A CA 1
ATOM 696 C C . PRO A 1 89 ? 17.544 -5.302 8.141 1.00 85.38 89 PRO A C 1
ATOM 698 O O . PRO A 1 89 ? 18.646 -4.949 8.572 1.00 85.38 89 PRO A O 1
ATOM 701 N N . THR A 1 90 ? 17.217 -6.574 7.901 1.00 75.75 90 THR A N 1
ATOM 702 C CA . THR A 1 90 ? 18.133 -7.705 8.038 1.00 75.75 90 THR A CA 1
ATOM 703 C C . THR A 1 90 ? 19.437 -7.401 7.294 1.00 75.75 90 THR A C 1
ATOM 705 O O . THR A 1 90 ? 19.383 -6.812 6.210 1.00 75.75 90 THR A O 1
ATOM 708 N N . PRO A 1 91 ? 20.607 -7.784 7.837 1.00 62.84 91 PRO A N 1
ATOM 709 C CA . PRO A 1 91 ? 21.910 -7.557 7.210 1.00 62.84 91 PRO A CA 1
ATOM 710 C C . PRO A 1 91 ? 22.122 -8.480 5.994 1.00 62.84 91 PRO A C 1
ATOM 712 O O . PRO A 1 91 ? 23.088 -9.232 5.932 1.00 62.84 91 PRO A O 1
ATOM 715 N N . PHE A 1 92 ? 21.190 -8.468 5.039 1.00 63.03 92 PHE A N 1
ATOM 716 C CA . PHE A 1 92 ? 21.338 -9.135 3.754 1.00 63.03 92 PHE A CA 1
ATOM 717 C C . PHE A 1 92 ? 22.520 -8.516 2.996 1.00 63.03 92 PHE A C 1
ATOM 719 O O . PHE A 1 92 ? 22.640 -7.291 2.904 1.00 63.03 92 PHE A O 1
ATOM 726 N N . ALA A 1 93 ? 23.381 -9.382 2.458 1.00 67.75 93 ALA A N 1
ATOM 727 C CA . ALA A 1 93 ? 24.354 -9.024 1.432 1.00 67.75 93 ALA A CA 1
ATOM 728 C C . ALA A 1 93 ? 23.598 -8.743 0.106 1.00 67.75 93 ALA A C 1
ATOM 730 O O . ALA A 1 93 ? 22.401 -9.025 0.012 1.00 67.75 93 ALA A O 1
ATOM 731 N N . PRO A 1 94 ? 24.254 -8.127 -0.891 1.00 75.94 94 PRO A N 1
ATOM 732 C CA . PRO A 1 94 ? 23.715 -7.026 -1.701 1.00 75.94 94 PRO A CA 1
ATOM 733 C C . PRO A 1 94 ? 22.246 -7.190 -2.128 1.00 75.94 94 PRO A C 1
ATOM 735 O O . PRO A 1 94 ? 21.861 -8.188 -2.742 1.00 75.94 94 PRO A O 1
ATOM 738 N N . THR A 1 95 ? 21.430 -6.171 -1.840 1.00 83.06 95 THR A N 1
ATOM 739 C CA . THR A 1 95 ? 20.043 -6.087 -2.319 1.00 83.06 95 THR A CA 1
ATOM 740 C C . THR A 1 95 ? 20.001 -5.337 -3.641 1.00 83.06 95 THR A C 1
ATOM 742 O O . THR A 1 95 ? 20.617 -4.283 -3.804 1.00 83.06 95 THR A O 1
ATOM 745 N N . SER A 1 96 ? 19.251 -5.883 -4.590 1.00 91.44 96 SER A N 1
ATOM 746 C CA . SER A 1 96 ? 19.104 -5.327 -5.929 1.00 91.44 96 SER A CA 1
ATOM 747 C C . SER A 1 96 ? 17.646 -5.280 -6.355 1.00 91.44 96 SER A C 1
ATOM 749 O O . SER A 1 96 ? 16.832 -6.142 -6.004 1.00 91.44 96 SER A O 1
ATOM 751 N N . LEU A 1 97 ? 17.334 -4.268 -7.153 1.00 92.81 97 LEU A N 1
ATOM 752 C CA . LEU A 1 97 ? 16.099 -4.189 -7.907 1.00 92.81 97 LEU A CA 1
ATOM 753 C C . LEU A 1 97 ? 16.317 -4.893 -9.246 1.00 92.81 97 LEU A C 1
ATOM 755 O O . LEU A 1 97 ? 17.167 -4.474 -10.027 1.00 92.81 97 LEU A O 1
ATOM 759 N N . ALA A 1 98 ? 15.536 -5.931 -9.530 1.00 92.44 98 ALA A N 1
ATOM 760 C CA . ALA A 1 98 ? 15.539 -6.576 -10.833 1.00 92.44 98 ALA A CA 1
ATOM 761 C C . ALA A 1 98 ? 14.328 -6.137 -11.666 1.00 92.44 98 ALA A C 1
ATOM 763 O O . ALA A 1 98 ? 13.183 -6.173 -11.203 1.00 92.44 98 ALA A O 1
ATOM 764 N N . THR A 1 99 ? 14.587 -5.729 -12.905 1.00 90.56 99 THR A N 1
ATOM 765 C CA . THR A 1 99 ? 13.602 -5.174 -13.844 1.00 90.56 99 THR A CA 1
ATOM 766 C C . THR A 1 99 ? 13.592 -5.994 -15.120 1.00 90.56 99 THR A C 1
ATOM 768 O O . THR A 1 99 ? 14.656 -6.384 -15.596 1.00 90.56 99 THR A O 1
ATOM 771 N N . SER A 1 100 ? 12.413 -6.236 -15.694 1.00 89.12 100 SER A N 1
ATOM 772 C CA . SER A 1 100 ? 12.302 -6.938 -16.971 1.00 89.12 100 SER A CA 1
ATOM 773 C C . SER A 1 100 ? 11.893 -6.016 -18.115 1.00 89.12 100 SER A C 1
ATOM 775 O O . SER A 1 100 ? 10.865 -5.335 -18.042 1.00 89.12 100 SER A O 1
ATOM 777 N N . THR A 1 101 ? 12.656 -6.082 -19.205 1.00 80.00 101 THR A N 1
ATOM 778 C CA . THR A 1 101 ? 12.353 -5.419 -20.477 1.00 80.00 101 THR A CA 1
ATOM 779 C C . THR A 1 101 ? 12.334 -6.475 -21.574 1.00 80.00 101 THR A C 1
ATOM 781 O O . THR A 1 101 ? 13.331 -7.150 -21.805 1.00 80.00 101 THR A O 1
ATOM 784 N N . ALA A 1 102 ? 11.180 -6.660 -22.223 1.00 76.31 102 ALA A N 1
ATOM 785 C CA . ALA A 1 102 ? 10.989 -7.650 -23.292 1.00 76.31 102 ALA A CA 1
ATOM 786 C C . ALA A 1 102 ? 11.439 -9.090 -22.936 1.00 76.31 102 ALA A C 1
ATOM 788 O O . ALA A 1 102 ? 11.890 -9.837 -23.797 1.00 76.31 102 ALA A O 1
ATOM 789 N N . GLY A 1 103 ? 11.307 -9.494 -21.666 1.00 74.81 103 GLY A N 1
ATOM 790 C CA . GLY A 1 103 ? 11.665 -10.838 -21.192 1.00 74.81 103 GLY A CA 1
ATOM 791 C C . GLY A 1 103 ? 13.111 -10.992 -20.711 1.00 74.81 103 GLY A C 1
ATOM 792 O O . GLY A 1 103 ? 13.405 -11.963 -20.015 1.00 74.81 103 GLY A O 1
ATOM 793 N N . THR A 1 104 ? 13.982 -10.019 -20.979 1.00 85.12 104 THR A N 1
ATOM 794 C CA . THR A 1 104 ? 15.334 -9.957 -20.405 1.00 85.12 104 THR A CA 1
ATOM 795 C C . THR A 1 104 ? 15.273 -9.336 -19.014 1.00 85.12 104 THR A C 1
ATOM 797 O O . THR A 1 104 ? 14.472 -8.429 -18.783 1.00 85.12 104 THR A O 1
ATOM 800 N N . TRP A 1 105 ? 16.077 -9.844 -18.078 1.00 90.38 105 TRP A N 1
ATOM 801 C CA . TRP A 1 105 ? 16.169 -9.337 -16.709 1.00 90.38 105 TRP A CA 1
ATOM 802 C C . TRP A 1 105 ? 17.485 -8.603 -16.493 1.00 90.38 105 TRP A C 1
ATOM 804 O O . TRP A 1 105 ? 18.548 -9.192 -16.670 1.00 90.38 105 TRP A O 1
ATOM 814 N N . ASP A 1 106 ? 17.385 -7.373 -16.004 1.00 89.88 106 ASP A N 1
ATOM 815 C CA . ASP A 1 106 ? 18.513 -6.579 -15.523 1.00 89.88 106 ASP A CA 1
ATOM 816 C C . ASP A 1 106 ? 18.435 -6.447 -14.002 1.00 89.88 106 ASP A C 1
ATOM 818 O O . ASP A 1 106 ? 17.345 -6.486 -13.425 1.00 89.88 106 ASP A O 1
ATOM 822 N N . SER A 1 107 ? 19.585 -6.298 -13.345 1.00 90.94 107 SER A N 1
ATOM 823 C CA . SER A 1 107 ? 19.703 -6.219 -11.888 1.00 90.94 107 SER A CA 1
ATOM 824 C C . SER A 1 107 ? 20.482 -4.969 -11.501 1.00 90.94 107 SER A C 1
ATOM 826 O O . SER A 1 107 ? 21.609 -4.783 -11.950 1.00 90.94 107 SER A O 1
ATOM 828 N N . HIS A 1 108 ? 19.904 -4.148 -10.628 1.00 93.19 108 HIS A N 1
ATOM 829 C CA . HIS A 1 108 ? 20.446 -2.847 -10.240 1.00 93.19 108 HIS A CA 1
ATOM 830 C C . HIS A 1 108 ? 20.684 -2.802 -8.731 1.00 93.19 108 HIS A C 1
ATOM 832 O O . HIS A 1 108 ? 19.755 -3.010 -7.951 1.00 93.19 108 HIS A O 1
ATOM 838 N N . GLU A 1 109 ? 21.923 -2.566 -8.308 1.00 93.69 109 GLU A N 1
ATOM 839 C CA . GLU A 1 109 ? 22.297 -2.540 -6.890 1.00 93.69 109 GLU A CA 1
ATOM 840 C C . GLU A 1 109 ? 21.683 -1.338 -6.156 1.00 93.69 109 GLU A C 1
ATOM 842 O O . GLU A 1 109 ? 21.674 -0.214 -6.660 1.00 93.69 109 GLU A O 1
ATOM 847 N N . MET A 1 110 ? 21.171 -1.582 -4.949 1.00 94.81 110 MET A N 1
ATOM 848 C CA . MET A 1 110 ? 20.557 -0.563 -4.100 1.00 94.81 110 MET A CA 1
ATOM 849 C C . MET A 1 110 ? 21.501 -0.157 -2.964 1.00 94.81 110 MET A C 1
ATOM 851 O O . MET A 1 110 ? 22.317 -0.949 -2.496 1.00 94.81 110 MET A O 1
ATOM 855 N N . LYS A 1 111 ? 21.350 1.068 -2.457 1.00 94.12 111 LYS A N 1
ATOM 856 C CA . LYS A 1 111 ? 22.114 1.583 -1.311 1.00 94.12 111 LYS A CA 1
ATOM 857 C C . LYS A 1 111 ? 21.285 1.492 -0.037 1.00 94.12 111 LYS A C 1
ATOM 859 O O . LYS A 1 111 ? 20.147 1.948 -0.022 1.00 94.12 111 LYS A O 1
ATOM 864 N N . ARG A 1 112 ? 21.856 0.927 1.027 1.00 92.94 112 ARG A N 1
ATOM 865 C CA . ARG A 1 112 ? 21.207 0.802 2.341 1.00 92.94 112 ARG A CA 1
ATOM 866 C C . ARG A 1 112 ? 21.497 2.021 3.215 1.00 92.94 112 ARG A C 1
ATOM 868 O O . ARG A 1 112 ? 22.653 2.412 3.356 1.00 92.94 112 ARG A O 1
ATOM 875 N N . ASP A 1 113 ? 20.465 2.575 3.840 1.00 93.31 113 ASP A N 1
ATOM 876 C CA . ASP A 1 113 ? 20.584 3.624 4.854 1.00 93.31 113 ASP A CA 1
ATOM 877 C C . ASP A 1 113 ? 20.787 3.043 6.281 1.00 93.31 113 ASP A C 1
ATOM 879 O O . ASP A 1 113 ? 20.699 1.824 6.485 1.00 93.31 113 ASP A O 1
ATOM 883 N N . PRO A 1 114 ? 21.063 3.878 7.303 1.00 93.81 114 PRO A N 1
ATOM 884 C CA . PRO A 1 114 ? 21.263 3.411 8.680 1.00 93.81 114 PRO A CA 1
ATOM 885 C C . PRO A 1 114 ? 20.057 2.700 9.317 1.00 93.81 114 PRO A C 1
ATOM 887 O O . PRO A 1 114 ? 20.237 1.933 10.261 1.00 93.81 114 PRO A O 1
ATOM 890 N N . TYR A 1 115 ? 18.844 2.919 8.803 1.00 93.44 115 TYR A N 1
ATOM 891 C CA . TYR A 1 115 ? 17.602 2.319 9.304 1.00 93.44 115 TYR A CA 1
ATOM 892 C C . TYR A 1 115 ? 17.207 1.044 8.541 1.00 93.44 115 TYR A C 1
ATOM 894 O O . TYR A 1 115 ? 16.183 0.422 8.842 1.00 93.44 115 TYR A O 1
ATOM 902 N N . GLY A 1 116 ? 18.027 0.624 7.572 1.00 92.94 116 GLY A N 1
ATOM 903 C CA . GLY A 1 116 ? 17.787 -0.571 6.770 1.00 92.94 116 GLY A CA 1
ATOM 904 C C . GLY A 1 116 ? 16.824 -0.359 5.605 1.00 92.94 116 GLY A C 1
ATOM 905 O O . GLY A 1 116 ? 16.225 -1.324 5.124 1.00 92.94 116 GLY A O 1
ATOM 906 N N . VAL A 1 117 ? 16.658 0.885 5.154 1.00 95.06 117 VAL A N 1
ATOM 907 C CA . VAL A 1 117 ? 15.968 1.194 3.900 1.00 95.06 117 VAL A CA 1
ATOM 908 C C . VAL A 1 117 ? 16.966 1.095 2.758 1.00 95.06 117 VAL A C 1
ATOM 910 O O . VAL A 1 117 ? 18.000 1.757 2.761 1.00 95.06 117 VAL A O 1
ATOM 913 N N . TRP A 1 118 ? 16.647 0.272 1.772 1.00 94.88 118 TRP A N 1
ATOM 914 C CA . TRP A 1 118 ? 17.377 0.179 0.520 1.00 94.88 118 TRP A CA 1
ATOM 915 C C . TRP A 1 118 ? 16.761 1.140 -0.490 1.00 94.88 118 TRP A C 1
ATOM 917 O O . TRP A 1 118 ? 15.542 1.154 -0.654 1.00 94.88 118 TRP A O 1
ATOM 927 N N . GLU A 1 119 ? 17.592 1.909 -1.187 1.00 96.50 119 GLU A N 1
ATOM 928 C CA . GLU A 1 119 ? 17.179 2.918 -2.160 1.00 96.50 119 GLU A CA 1
ATOM 929 C C . GLU A 1 119 ? 17.963 2.801 -3.473 1.00 96.50 119 GLU A C 1
ATOM 931 O O . GLU A 1 119 ? 19.172 2.556 -3.482 1.00 96.50 119 GLU A O 1
ATOM 936 N N . ILE A 1 120 ? 17.276 3.032 -4.591 1.00 97.38 120 ILE A N 1
ATOM 937 C CA . ILE A 1 120 ? 17.889 3.282 -5.896 1.00 97.38 120 ILE A CA 1
ATOM 938 C C . ILE A 1 120 ? 17.121 4.377 -6.640 1.00 97.38 120 ILE A C 1
ATOM 940 O O . ILE A 1 120 ? 15.894 4.455 -6.555 1.00 97.38 120 ILE A O 1
ATOM 944 N N . SER A 1 121 ? 17.852 5.205 -7.385 1.00 97.81 121 SER A N 1
ATOM 945 C CA . SER A 1 121 ? 17.296 6.179 -8.322 1.00 97.81 121 SER A CA 1
ATOM 946 C C . SER A 1 121 ? 17.715 5.812 -9.743 1.00 97.81 121 SER A C 1
ATOM 948 O O . SER A 1 121 ? 18.903 5.629 -10.010 1.00 97.81 121 SER A O 1
ATOM 950 N N . LEU A 1 122 ? 16.739 5.678 -10.635 1.00 96.81 122 LEU A N 1
ATOM 951 C CA . LEU A 1 122 ? 16.927 5.344 -12.041 1.00 96.81 122 LEU A CA 1
ATOM 952 C C . LEU A 1 122 ? 16.596 6.588 -12.881 1.00 96.81 122 LEU A C 1
ATOM 954 O O . LEU A 1 122 ? 15.429 7.002 -12.897 1.00 96.81 122 LEU A O 1
ATOM 958 N N . PRO A 1 123 ? 17.587 7.196 -13.559 1.00 97.12 123 PRO A N 1
ATOM 959 C CA . PRO A 1 123 ? 17.350 8.359 -14.406 1.00 97.12 123 PRO A CA 1
ATOM 960 C C . PRO A 1 123 ? 16.504 7.980 -15.631 1.00 97.12 123 PRO A C 1
ATOM 962 O O . PRO A 1 123 ? 16.489 6.813 -16.033 1.00 97.12 123 PRO A O 1
ATOM 965 N N . PRO A 1 124 ? 15.809 8.945 -16.253 1.00 96.94 124 PRO A N 1
ATOM 966 C CA . PRO A 1 124 ? 15.023 8.681 -17.450 1.00 96.94 124 PRO A CA 1
ATOM 967 C C . PRO A 1 124 ? 15.893 8.212 -18.622 1.00 96.94 124 PRO A C 1
ATOM 969 O O . PRO A 1 124 ? 17.019 8.671 -18.814 1.00 96.94 124 PRO A O 1
ATOM 972 N N . VAL A 1 125 ? 15.330 7.340 -19.459 1.00 95.12 125 VAL A N 1
ATOM 973 C CA . VAL A 1 125 ? 15.947 6.853 -20.699 1.00 95.12 125 VAL A CA 1
ATOM 974 C C . VAL A 1 125 ? 15.162 7.434 -21.868 1.00 95.12 125 VAL A C 1
ATOM 976 O O . VAL A 1 125 ? 13.957 7.221 -21.975 1.00 95.12 125 VAL A O 1
ATOM 979 N N . ASN A 1 126 ? 15.827 8.199 -22.738 1.00 94.12 126 ASN A N 1
ATOM 980 C CA . ASN A 1 126 ? 15.196 8.880 -23.879 1.00 94.12 126 ASN A CA 1
ATOM 981 C C . ASN A 1 126 ? 13.979 9.745 -23.483 1.00 94.12 126 ASN A C 1
ATOM 983 O O . ASN A 1 126 ? 12.966 9.774 -24.180 1.00 94.12 126 ASN A O 1
ATOM 987 N N . GLY A 1 127 ? 14.061 10.425 -22.333 1.00 93.19 127 GLY A N 1
ATOM 988 C CA . GLY A 1 127 ? 12.981 11.273 -21.815 1.00 93.19 127 GLY A CA 1
ATOM 989 C C . GLY A 1 127 ? 11.763 10.509 -21.285 1.00 93.19 127 GLY A C 1
ATOM 990 O O . GLY A 1 127 ? 10.715 11.116 -21.095 1.00 93.19 127 GLY A O 1
ATOM 991 N N . GLN A 1 128 ? 11.874 9.197 -21.064 1.00 94.50 128 GLN A N 1
ATOM 992 C CA . GLN A 1 128 ? 10.820 8.347 -20.506 1.00 94.50 128 GLN A CA 1
ATOM 993 C C . GLN A 1 128 ? 11.300 7.635 -19.233 1.00 94.50 128 GLN A C 1
ATOM 995 O O . GLN A 1 128 ? 12.510 7.490 -19.034 1.00 94.50 128 GLN A O 1
ATOM 1000 N N . PRO A 1 129 ? 10.385 7.159 -18.365 1.00 95.69 129 PRO A N 1
ATOM 1001 C CA . PRO A 1 129 ? 10.768 6.369 -17.199 1.00 95.69 129 PRO A CA 1
ATOM 1002 C C . PRO A 1 129 ? 11.572 5.123 -17.602 1.00 95.69 129 PRO A C 1
ATOM 1004 O O . PRO A 1 129 ? 11.185 4.409 -18.525 1.00 95.69 129 PRO A O 1
ATOM 1007 N N . ALA A 1 130 ? 12.666 4.839 -16.885 1.00 95.19 130 ALA A N 1
ATOM 1008 C CA . ALA A 1 130 ? 13.579 3.730 -17.199 1.00 95.19 130 ALA A CA 1
ATOM 1009 C C . ALA A 1 130 ? 12.920 2.339 -17.163 1.00 95.19 130 ALA A C 1
ATOM 1011 O O . ALA A 1 130 ? 13.396 1.409 -17.809 1.00 95.19 130 ALA A O 1
ATOM 1012 N N . ILE A 1 131 ? 11.829 2.191 -16.407 1.00 95.69 131 ILE A N 1
ATOM 1013 C CA . ILE A 1 131 ? 11.027 0.970 -16.346 1.00 95.69 131 ILE A CA 1
ATOM 1014 C C . ILE A 1 131 ? 9.727 1.230 -17.116 1.00 95.69 131 ILE A C 1
ATOM 1016 O O . ILE A 1 131 ? 8.933 2.077 -16.692 1.00 95.69 131 ILE A O 1
ATOM 1020 N N . PRO A 1 132 ? 9.471 0.515 -18.224 1.00 95.31 132 PRO A N 1
ATOM 1021 C CA . PRO A 1 132 ? 8.217 0.636 -18.954 1.00 95.31 132 PRO A CA 1
ATOM 1022 C C . PRO A 1 132 ? 7.005 0.249 -18.101 1.00 95.31 132 PRO A C 1
ATOM 1024 O O . PRO A 1 132 ? 7.069 -0.633 -17.242 1.00 95.31 132 PRO A O 1
ATOM 1027 N N . HIS A 1 133 ? 5.866 0.891 -18.363 1.00 95.88 133 HIS A N 1
ATOM 1028 C CA . HIS A 1 133 ? 4.596 0.510 -17.750 1.00 95.88 133 HIS A CA 1
ATOM 1029 C C . HIS A 1 133 ? 4.300 -0.981 -17.968 1.00 95.88 133 HIS A C 1
ATOM 1031 O O . HIS A 1 133 ? 4.438 -1.500 -19.071 1.00 95.88 133 HIS A O 1
ATOM 1037 N N . ASP A 1 134 ? 3.841 -1.641 -16.909 1.00 95.12 134 ASP A N 1
ATOM 1038 C CA . ASP A 1 134 ? 3.456 -3.053 -16.867 1.00 95.12 134 ASP A CA 1
ATOM 1039 C C . ASP A 1 134 ? 4.592 -4.081 -17.043 1.00 95.12 134 ASP A C 1
ATOM 1041 O O . ASP A 1 134 ? 4.362 -5.298 -17.107 1.00 95.12 134 ASP A O 1
ATOM 1045 N N . SER A 1 135 ? 5.842 -3.611 -17.022 1.00 96.00 135 SER A N 1
ATOM 1046 C CA . SER A 1 135 ? 7.017 -4.472 -16.894 1.00 96.00 135 SER A CA 1
ATOM 1047 C C . SER A 1 135 ? 7.019 -5.245 -15.576 1.00 96.00 135 SER A C 1
ATOM 1049 O O . SER A 1 135 ? 6.544 -4.764 -14.539 1.00 96.00 135 SER A O 1
ATOM 1051 N N . LYS A 1 136 ? 7.590 -6.456 -15.611 1.00 96.06 136 LYS A N 1
ATOM 1052 C CA . LYS A 1 136 ? 7.826 -7.250 -14.401 1.00 96.06 136 LYS A CA 1
ATOM 1053 C C . LYS A 1 136 ? 8.979 -6.652 -13.600 1.00 96.06 136 LYS A C 1
ATOM 1055 O O . LYS A 1 136 ? 9.986 -6.237 -14.171 1.00 96.06 136 LYS A O 1
ATOM 1060 N N . VAL A 1 137 ? 8.839 -6.647 -12.282 1.00 96.94 137 VAL A N 1
ATOM 1061 C CA . VAL A 1 137 ? 9.876 -6.214 -11.338 1.00 96.94 137 VAL A CA 1
ATOM 1062 C C . VAL A 1 137 ? 9.955 -7.191 -10.172 1.00 96.94 137 VAL A C 1
ATOM 1064 O O . VAL A 1 137 ? 8.991 -7.898 -9.887 1.00 96.94 137 VAL A O 1
ATOM 1067 N N . LYS A 1 138 ? 11.093 -7.244 -9.487 1.00 95.31 138 LYS A N 1
ATOM 1068 C CA . LYS A 1 138 ? 11.262 -8.011 -8.246 1.00 95.31 138 LYS A CA 1
ATOM 1069 C C . LYS A 1 138 ? 12.398 -7.430 -7.419 1.00 95.31 138 LYS A C 1
ATOM 1071 O O . LYS A 1 138 ? 13.321 -6.832 -7.970 1.00 95.31 138 LYS A O 1
ATOM 1076 N N . ILE A 1 139 ? 12.348 -7.637 -6.109 1.00 93.81 139 ILE A N 1
ATOM 1077 C CA . ILE A 1 139 ? 13.537 -7.479 -5.271 1.00 93.81 139 ILE A CA 1
ATOM 1078 C C . ILE A 1 139 ? 14.301 -8.789 -5.265 1.00 93.81 139 ILE A C 1
ATOM 1080 O O . ILE A 1 139 ? 13.706 -9.849 -5.083 1.00 93.81 139 ILE A O 1
ATOM 1084 N N . SER A 1 140 ? 15.617 -8.693 -5.406 1.00 91.62 140 SER A N 1
ATOM 1085 C CA . SER A 1 140 ? 16.558 -9.795 -5.270 1.00 91.62 140 SER A CA 1
ATOM 1086 C C . SER A 1 140 ? 17.521 -9.489 -4.122 1.00 91.62 140 SER A C 1
ATOM 1088 O O . SER A 1 140 ? 18.307 -8.545 -4.204 1.00 91.62 140 SER A O 1
ATOM 1090 N N . MET A 1 141 ? 17.465 -10.296 -3.066 1.00 88.50 141 MET A N 1
ATOM 1091 C CA . MET A 1 141 ? 18.333 -10.204 -1.884 1.00 88.50 141 MET A CA 1
ATOM 1092 C C . MET A 1 141 ? 19.266 -11.413 -1.827 1.00 88.50 141 MET A C 1
ATOM 1094 O O . MET A 1 141 ? 18.845 -12.516 -2.177 1.00 88.50 141 MET A O 1
ATOM 1098 N N . VAL A 1 142 ? 20.502 -11.237 -1.358 1.00 85.69 142 VAL A N 1
ATOM 1099 C CA . VAL A 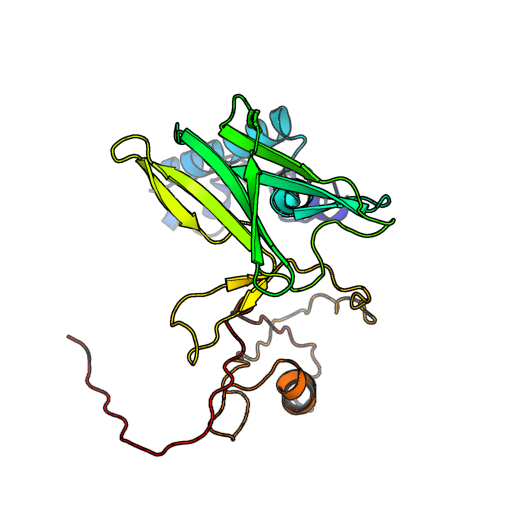1 142 ? 21.415 -12.359 -1.093 1.00 85.69 142 VAL A CA 1
ATOM 1100 C C . VAL A 1 142 ? 21.383 -12.694 0.396 1.00 85.69 142 VAL A C 1
ATOM 1102 O O . VAL A 1 142 ? 21.673 -11.855 1.254 1.00 85.69 142 VAL A O 1
ATOM 1105 N N . VAL A 1 143 ? 21.008 -13.931 0.714 1.00 80.56 143 VAL A N 1
ATOM 1106 C CA . VAL A 1 143 ? 20.954 -14.419 2.095 1.00 80.56 143 VAL A CA 1
ATOM 1107 C C . VAL A 1 143 ? 22.387 -14.596 2.629 1.00 80.56 143 VAL A C 1
ATOM 1109 O O . VAL A 1 143 ? 23.220 -15.157 1.918 1.00 80.56 143 VAL A O 1
ATOM 1112 N N . PRO A 1 144 ? 22.721 -14.132 3.853 1.00 74.38 144 PRO A N 1
ATOM 1113 C CA . PRO A 1 144 ? 24.109 -14.124 4.330 1.00 74.38 144 PRO A CA 1
ATOM 1114 C C . PRO A 1 144 ? 24.736 -15.508 4.518 1.00 74.38 144 PRO A C 1
ATOM 1116 O O . PRO A 1 144 ? 25.949 -15.633 4.416 1.00 74.38 144 PRO A O 1
ATOM 1119 N N . ASN A 1 145 ? 23.928 -16.529 4.819 1.00 76.38 145 ASN A N 1
ATOM 1120 C CA . ASN A 1 145 ? 24.438 -17.823 5.281 1.00 76.38 145 ASN A CA 1
ATOM 1121 C C . ASN A 1 145 ? 24.856 -18.756 4.138 1.00 76.38 145 ASN A C 1
ATOM 1123 O O . ASN A 1 145 ? 25.864 -19.443 4.251 1.00 76.38 145 ASN A O 1
ATOM 1127 N N . ASP A 1 146 ? 24.070 -18.812 3.066 1.00 79.50 146 ASP A N 1
ATOM 1128 C CA . ASP A 1 146 ? 24.244 -19.747 1.947 1.00 79.50 146 ASP A CA 1
ATOM 1129 C C . ASP A 1 146 ? 24.474 -19.032 0.607 1.00 79.50 146 ASP A C 1
ATOM 1131 O O . ASP A 1 146 ? 24.586 -19.680 -0.433 1.00 79.50 146 ASP A O 1
ATOM 1135 N N . HIS A 1 147 ? 24.535 -17.695 0.623 1.00 79.81 147 HIS A N 1
ATOM 1136 C CA . HIS A 1 147 ? 24.606 -16.842 -0.563 1.00 79.81 147 HIS A CA 1
ATOM 1137 C C . HIS A 1 147 ? 23.470 -17.086 -1.572 1.00 79.81 147 HIS A C 1
ATOM 1139 O O . HIS A 1 147 ? 23.572 -16.690 -2.739 1.00 79.81 147 HIS A O 1
ATOM 1145 N N . ALA A 1 148 ? 22.366 -17.703 -1.136 1.00 84.00 148 ALA A N 1
ATOM 1146 C CA . ALA A 1 148 ? 21.223 -17.943 -1.992 1.00 84.00 148 ALA A CA 1
ATOM 1147 C C . ALA A 1 148 ? 20.527 -16.623 -2.329 1.00 84.00 148 ALA A C 1
ATOM 1149 O O . ALA A 1 148 ? 20.392 -15.712 -1.504 1.00 84.00 148 ALA A O 1
ATOM 1150 N N . ARG A 1 149 ? 20.045 -16.531 -3.569 1.00 85.75 149 ARG A N 1
ATOM 1151 C CA . ARG A 1 149 ? 19.256 -15.392 -4.029 1.00 85.75 149 ARG A CA 1
ATOM 1152 C C . ARG A 1 149 ? 17.794 -15.601 -3.654 1.00 85.75 149 ARG A C 1
ATOM 1154 O O . ARG A 1 149 ? 17.139 -16.520 -4.141 1.00 85.75 149 ARG A O 1
ATOM 1161 N N . ALA A 1 150 ? 17.273 -14.720 -2.813 1.00 87.75 150 ALA A N 1
ATOM 1162 C CA . ALA A 1 150 ? 15.870 -14.666 -2.450 1.00 87.75 150 ALA A CA 1
ATOM 1163 C C . ALA A 1 150 ? 15.169 -13.573 -3.261 1.00 87.75 150 ALA A C 1
ATOM 1165 O O . ALA A 1 150 ? 15.382 -12.380 -3.043 1.00 87.75 150 ALA A O 1
ATOM 1166 N N . GLU A 1 151 ? 14.302 -13.991 -4.180 1.00 90.81 151 GLU A N 1
ATOM 1167 C CA . GLU A 1 151 ? 13.473 -13.074 -4.958 1.00 90.81 151 GLU A CA 1
ATOM 1168 C C . GLU A 1 151 ? 12.111 -12.874 -4.289 1.00 90.81 151 GLU A C 1
ATOM 1170 O O . GLU A 1 151 ? 11.491 -13.834 -3.815 1.00 90.81 151 GLU A O 1
ATOM 1175 N N . ARG A 1 152 ? 11.651 -11.624 -4.200 1.00 93.12 152 ARG A N 1
ATOM 1176 C CA . ARG A 1 152 ? 10.393 -11.250 -3.540 1.00 93.12 152 ARG A CA 1
ATOM 1177 C C . ARG A 1 152 ? 9.631 -10.203 -4.345 1.00 93.12 152 ARG A C 1
ATOM 1179 O O . ARG A 1 152 ? 10.210 -9.399 -5.077 1.00 93.12 152 ARG A O 1
ATOM 1186 N N . ILE A 1 153 ? 8.313 -10.207 -4.165 1.00 96.19 153 ILE A N 1
ATOM 1187 C CA . ILE A 1 153 ? 7.435 -9.123 -4.606 1.00 96.19 153 ILE A CA 1
ATOM 1188 C C . ILE A 1 153 ? 7.707 -7.906 -3.705 1.00 96.19 153 ILE A C 1
ATOM 1190 O O . ILE A 1 153 ? 7.667 -8.073 -2.486 1.00 96.19 153 ILE A O 1
ATOM 1194 N N . PRO A 1 154 ? 7.968 -6.710 -4.267 1.00 96.50 154 PRO A N 1
ATOM 1195 C CA . PRO A 1 154 ? 8.086 -5.472 -3.493 1.00 96.50 154 PRO A CA 1
ATOM 1196 C C . PRO A 1 154 ? 6.891 -5.259 -2.557 1.00 96.50 154 PRO A C 1
ATOM 1198 O O . PRO A 1 154 ? 5.748 -5.324 -3.023 1.00 96.50 154 PRO A O 1
ATOM 1201 N N . ALA A 1 155 ? 7.122 -4.946 -1.276 1.00 96.81 155 ALA A N 1
ATOM 1202 C CA . ALA A 1 155 ? 6.037 -4.796 -0.297 1.00 96.81 155 ALA A CA 1
ATOM 1203 C C . ALA A 1 155 ? 5.051 -3.673 -0.665 1.00 96.81 155 ALA A C 1
ATOM 1205 O O . ALA A 1 155 ? 3.874 -3.724 -0.317 1.00 96.81 155 ALA A O 1
ATOM 1206 N N . TRP A 1 156 ? 5.531 -2.680 -1.415 1.00 97.94 156 TRP A N 1
ATOM 1207 C CA . TRP A 1 156 ? 4.785 -1.489 -1.820 1.00 97.94 156 TRP A CA 1
ATOM 1208 C C . TRP A 1 156 ? 4.341 -1.517 -3.295 1.00 97.94 156 TRP A C 1
ATOM 1210 O O . TRP A 1 156 ? 4.052 -0.468 -3.880 1.00 97.94 156 TRP A O 1
ATOM 1220 N N . ILE A 1 157 ? 4.319 -2.690 -3.946 1.00 98.00 157 ILE A N 1
ATOM 1221 C CA . ILE A 1 157 ? 3.857 -2.781 -5.338 1.00 98.00 157 ILE A CA 1
ATOM 1222 C C . ILE A 1 157 ? 2.359 -2.463 -5.453 1.00 98.00 157 ILE A C 1
ATOM 1224 O O . ILE A 1 157 ? 1.543 -2.871 -4.633 1.00 98.00 157 ILE A O 1
ATOM 1228 N N . LYS A 1 158 ? 1.975 -1.769 -6.527 1.00 97.44 158 LYS A N 1
ATOM 1229 C CA . LYS A 1 158 ? 0.576 -1.391 -6.795 1.00 97.44 158 LYS A CA 1
ATOM 1230 C C . LYS A 1 158 ? -0.221 -2.458 -7.550 1.00 97.44 158 LYS A C 1
ATOM 1232 O O . LYS A 1 158 ? -1.449 -2.419 -7.539 1.00 97.44 158 LYS A O 1
ATOM 1237 N N . ARG A 1 159 ? 0.454 -3.372 -8.254 1.00 96.94 159 ARG A N 1
ATOM 1238 C CA . ARG A 1 159 ? -0.184 -4.401 -9.081 1.00 96.94 159 ARG A CA 1
ATOM 1239 C C . ARG A 1 159 ? 0.651 -5.675 -9.115 1.00 96.94 159 ARG A C 1
ATOM 1241 O O . ARG A 1 159 ? 1.865 -5.627 -9.292 1.00 96.94 159 ARG A O 1
ATOM 1248 N N . VAL A 1 160 ? -0.039 -6.806 -9.033 1.00 97.62 160 VAL A N 1
ATOM 1249 C CA . VAL A 1 160 ? 0.504 -8.137 -9.311 1.00 97.62 160 VAL A CA 1
ATOM 1250 C C . VAL A 1 160 ? -0.374 -8.846 -10.338 1.00 97.62 160 VAL A C 1
ATOM 1252 O O . VAL A 1 160 ? -1.563 -8.546 -10.470 1.00 97.62 160 VAL A O 1
ATOM 1255 N N . THR A 1 161 ? 0.206 -9.781 -11.079 1.00 95.94 161 THR A N 1
ATOM 1256 C CA . THR A 1 161 ? -0.509 -10.641 -12.036 1.00 95.94 161 THR A CA 1
ATOM 1257 C C . THR A 1 161 ? -0.075 -12.084 -11.855 1.00 95.94 161 THR A C 1
ATOM 1259 O O . THR A 1 161 ? 1.053 -12.323 -11.438 1.00 95.94 161 THR A O 1
ATOM 1262 N N . GLN A 1 162 ? -0.927 -13.027 -12.238 1.00 95.38 162 GLN A N 1
ATOM 1263 C CA . GLN A 1 162 ? -0.605 -14.448 -12.257 1.00 95.38 162 GLN A CA 1
ATOM 1264 C C . GLN A 1 162 ? -1.058 -15.025 -13.596 1.00 95.38 162 GLN A C 1
ATOM 1266 O O . GLN A 1 162 ? -2.191 -14.787 -14.016 1.00 95.38 162 GLN A O 1
ATOM 1271 N N . ASP A 1 163 ? -0.173 -15.772 -14.248 1.00 92.50 163 ASP A N 1
ATOM 1272 C CA . ASP A 1 163 ? -0.498 -16.562 -15.432 1.00 92.50 163 ASP A CA 1
ATOM 1273 C C . ASP A 1 163 ? -0.209 -18.028 -15.127 1.00 92.50 163 ASP A C 1
ATOM 1275 O O . ASP A 1 163 ? 0.942 -18.465 -15.125 1.00 92.50 163 ASP A O 1
ATOM 1279 N N . LEU A 1 164 ? -1.276 -18.781 -14.860 1.00 92.06 164 LEU A N 1
ATOM 1280 C CA . LEU A 1 164 ? -1.193 -20.186 -14.466 1.00 92.06 164 LEU A CA 1
ATOM 1281 C C . LEU A 1 164 ? -0.671 -21.095 -15.584 1.00 92.06 164 LEU A C 1
ATOM 1283 O O . LEU A 1 164 ? -0.251 -22.210 -15.287 1.00 92.06 164 LEU A O 1
ATOM 1287 N N . ASN A 1 165 ? -0.662 -20.634 -16.840 1.00 93.88 165 ASN A N 1
ATOM 1288 C CA . ASN A 1 165 ? -0.044 -21.384 -17.935 1.00 93.88 165 ASN A CA 1
ATOM 1289 C C . ASN A 1 165 ? 1.489 -21.309 -17.887 1.00 93.88 165 ASN A C 1
ATOM 1291 O O . ASN A 1 165 ? 2.160 -22.125 -18.512 1.00 93.88 165 ASN A O 1
ATOM 1295 N N . VAL A 1 166 ? 2.041 -20.326 -17.165 1.00 89.81 166 VAL A N 1
ATOM 1296 C CA . VAL A 1 166 ? 3.486 -20.096 -17.044 1.00 89.81 166 VAL A CA 1
ATOM 1297 C C . VAL A 1 166 ? 3.988 -20.508 -15.666 1.00 89.81 166 VAL A C 1
ATOM 1299 O O . VAL A 1 166 ? 4.984 -21.219 -15.558 1.00 89.81 166 VAL A O 1
ATOM 1302 N N . SER A 1 167 ? 3.334 -20.041 -14.600 1.00 90.06 167 SER A N 1
ATOM 1303 C CA . SER A 1 167 ? 3.758 -20.323 -13.231 1.00 90.06 167 SER A CA 1
ATOM 1304 C C . SER A 1 167 ? 2.623 -20.121 -12.226 1.00 90.06 167 SER A C 1
ATOM 1306 O O . SER A 1 167 ? 1.818 -19.197 -12.369 1.00 90.06 167 SER A O 1
ATOM 1308 N N . PRO A 1 168 ? 2.575 -20.921 -11.145 1.00 92.31 168 PRO A N 1
ATOM 1309 C CA . PRO A 1 168 ? 1.652 -20.678 -10.044 1.00 92.31 168 PRO A CA 1
ATOM 1310 C C . PRO A 1 168 ? 2.024 -19.447 -9.201 1.00 92.31 168 PRO A C 1
ATOM 1312 O O . PRO A 1 168 ? 1.244 -19.060 -8.334 1.00 92.31 168 PRO A O 1
ATOM 1315 N N . VAL A 1 169 ? 3.188 -18.821 -9.403 1.00 93.38 169 VAL A N 1
ATOM 1316 C CA . VAL A 1 169 ? 3.608 -17.650 -8.613 1.00 93.38 169 VAL A CA 1
ATOM 1317 C C . VAL A 1 169 ? 3.092 -16.338 -9.206 1.00 93.38 169 VAL A C 1
ATOM 1319 O O . VAL A 1 169 ? 2.776 -16.240 -10.389 1.00 93.38 169 VAL A O 1
ATOM 1322 N N . TYR A 1 170 ? 3.017 -15.309 -8.366 1.00 96.19 170 TYR A N 1
ATOM 1323 C CA . TYR A 1 170 ? 2.669 -13.957 -8.791 1.00 96.19 170 TYR A CA 1
ATOM 1324 C C . TYR A 1 170 ? 3.889 -13.192 -9.300 1.00 96.19 170 TYR A C 1
ATOM 1326 O O . TYR A 1 170 ? 4.963 -13.245 -8.703 1.00 96.19 170 TYR A O 1
ATOM 1334 N N . ASP A 1 171 ? 3.674 -12.390 -10.338 1.00 95.44 171 ASP A N 1
ATOM 1335 C CA . ASP A 1 171 ? 4.624 -11.403 -10.840 1.00 95.44 171 ASP A CA 1
ATOM 1336 C C . ASP A 1 171 ? 4.218 -9.998 -10.393 1.00 95.44 171 ASP A C 1
ATOM 1338 O O . ASP A 1 171 ? 3.071 -9.579 -10.589 1.00 95.44 171 ASP A O 1
ATOM 1342 N N . ALA A 1 172 ? 5.168 -9.235 -9.856 1.00 97.12 172 ALA A N 1
ATOM 1343 C CA . ALA A 1 172 ? 4.970 -7.824 -9.551 1.00 97.12 172 ALA A CA 1
ATOM 1344 C C . ALA A 1 172 ? 5.059 -6.981 -10.832 1.00 97.12 172 ALA A C 1
ATOM 1346 O O . ALA A 1 172 ? 5.935 -7.204 -11.670 1.00 97.12 172 ALA A O 1
ATOM 1347 N N . ARG A 1 173 ? 4.156 -6.007 -10.985 1.00 96.62 173 ARG A N 1
ATOM 1348 C CA . ARG A 1 173 ? 4.054 -5.158 -12.179 1.00 96.62 173 ARG A CA 1
ATOM 1349 C C . ARG A 1 173 ? 4.293 -3.698 -11.842 1.00 96.62 173 ARG A C 1
ATOM 1351 O O . ARG A 1 173 ? 3.593 -3.129 -10.999 1.00 96.62 173 ARG A O 1
ATOM 1358 N N . PHE A 1 174 ? 5.237 -3.070 -12.539 1.00 97.44 174 PHE A N 1
ATOM 1359 C CA . PHE A 1 174 ? 5.454 -1.632 -12.425 1.00 97.44 174 PHE A CA 1
ATOM 1360 C C . PHE A 1 174 ? 4.257 -0.866 -13.008 1.00 97.44 174 PHE A C 1
ATOM 1362 O O . PHE A 1 174 ? 4.064 -0.762 -14.220 1.00 97.44 174 PHE A O 1
ATOM 1369 N N . TRP A 1 175 ? 3.410 -0.337 -12.128 1.00 97.31 175 TRP A N 1
ATOM 1370 C CA . TRP A 1 175 ? 2.137 0.264 -12.514 1.00 97.31 175 TRP A CA 1
ATOM 1371 C C . TRP A 1 175 ? 2.219 1.791 -12.612 1.00 97.31 175 TRP A C 1
ATOM 1373 O O . TRP A 1 175 ? 1.885 2.509 -11.668 1.00 97.31 175 TRP A O 1
ATOM 1383 N N . ASN A 1 176 ? 2.643 2.276 -13.780 1.00 96.44 176 ASN A N 1
ATOM 1384 C CA . ASN A 1 176 ? 2.653 3.700 -14.136 1.00 96.44 176 ASN A CA 1
ATOM 1385 C C . ASN A 1 176 ? 1.926 3.973 -15.475 1.00 96.44 176 ASN A C 1
ATOM 1387 O O . ASN A 1 176 ? 2.588 4.197 -16.487 1.00 96.44 176 ASN A O 1
ATOM 1391 N N . PRO A 1 177 ? 0.585 3.849 -15.540 1.00 95.81 177 PRO A N 1
ATOM 1392 C CA . PRO A 1 177 ? -0.138 3.969 -16.804 1.00 95.81 177 PRO A CA 1
ATOM 1393 C C . PRO A 1 177 ? -0.042 5.397 -17.372 1.00 95.81 177 PRO A C 1
ATOM 1395 O O . PRO A 1 177 ? -0.172 6.354 -16.605 1.00 95.81 177 PRO A O 1
ATOM 1398 N N . PRO A 1 178 ? 0.093 5.565 -18.704 1.00 92.62 178 PRO A N 1
ATOM 1399 C CA . PRO A 1 178 ? 0.175 6.888 -19.335 1.00 92.62 178 PRO A CA 1
ATOM 1400 C C . PRO A 1 178 ? -1.118 7.699 -19.174 1.00 92.62 178 PRO A C 1
ATOM 1402 O O . PRO A 1 178 ? -1.098 8.927 -19.181 1.00 92.62 178 PRO A O 1
ATOM 1405 N N . GLN A 1 179 ? -2.254 7.016 -19.006 1.00 94.62 179 GLN A N 1
ATOM 1406 C CA . GLN A 1 179 ? -3.548 7.629 -18.726 1.00 94.62 179 GLN A CA 1
ATOM 1407 C C . GLN A 1 179 ? -4.080 7.120 -17.387 1.00 94.62 179 GLN A C 1
ATOM 1409 O O . GLN A 1 179 ? -4.477 5.963 -17.253 1.00 94.62 179 GLN A O 1
ATOM 1414 N N . GLN A 1 180 ? -4.101 8.000 -16.389 1.00 94.75 180 GLN A N 1
ATOM 1415 C CA . GLN A 1 180 ? -4.673 7.708 -15.077 1.00 94.75 180 GLN A CA 1
ATOM 1416 C C . GLN A 1 180 ? -6.167 8.048 -15.042 1.00 94.75 180 GLN A C 1
ATOM 1418 O O . GLN A 1 180 ? -6.612 9.045 -15.616 1.00 94.75 180 GLN A O 1
ATOM 1423 N N . TYR A 1 181 ? -6.952 7.230 -14.336 1.00 95.88 181 TYR A N 1
ATOM 1424 C CA . TYR A 1 181 ? -8.367 7.517 -14.121 1.00 95.88 181 TYR A CA 1
ATOM 1425 C C . TYR A 1 181 ? -8.533 8.760 -13.240 1.00 95.88 181 TYR A C 1
ATOM 1427 O O . TYR A 1 181 ? -8.023 8.812 -12.123 1.00 95.88 181 TYR A O 1
ATOM 1435 N N . LYS A 1 182 ? -9.291 9.745 -13.730 1.00 96.56 182 LYS A N 1
ATOM 1436 C CA . LYS A 1 182 ? -9.694 10.925 -12.959 1.00 96.56 182 LYS A CA 1
ATOM 1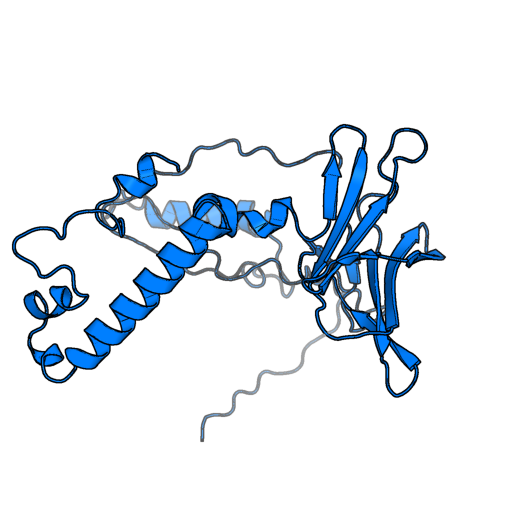437 C C . LYS A 1 182 ? -11.096 10.700 -12.403 1.00 96.56 182 LYS A C 1
ATOM 1439 O O . LYS A 1 182 ? -12.031 10.464 -13.170 1.00 96.56 182 LYS A O 1
ATOM 1444 N N . PHE A 1 183 ? -11.243 10.773 -11.081 1.00 95.94 183 PHE A N 1
ATOM 1445 C CA . PHE A 1 183 ? -12.552 10.703 -10.435 1.00 95.94 183 PHE A CA 1
ATOM 1446 C C . PHE A 1 183 ? -13.453 11.834 -10.938 1.00 95.94 183 PHE A C 1
ATOM 1448 O O . PHE A 1 183 ? -13.042 12.989 -10.979 1.00 95.94 183 PHE A O 1
ATOM 1455 N N . LYS A 1 184 ? -14.678 11.479 -11.336 1.00 97.06 184 LYS A N 1
ATOM 1456 C CA . LYS A 1 184 ? -15.642 12.415 -11.937 1.00 97.06 184 LYS A CA 1
ATOM 1457 C C . LYS A 1 184 ? -16.737 12.874 -10.975 1.00 97.06 184 LYS A C 1
ATOM 1459 O O . LYS A 1 184 ? -17.352 13.901 -11.217 1.00 97.06 184 LYS A O 1
ATOM 1464 N N . ASN A 1 185 ? -16.989 12.109 -9.915 1.00 95.81 185 ASN A N 1
ATOM 1465 C CA . ASN A 1 185 ? -18.080 12.347 -8.973 1.00 95.81 185 ASN A CA 1
ATOM 1466 C C . ASN A 1 185 ? -17.518 12.616 -7.568 1.00 95.81 185 ASN A C 1
ATOM 1468 O O . ASN A 1 185 ? -16.536 11.965 -7.191 1.00 95.81 185 ASN A O 1
ATOM 1472 N N . PRO A 1 186 ? -18.127 13.526 -6.784 1.00 95.44 186 PRO A N 1
ATOM 1473 C CA . PRO A 1 186 ? -17.764 13.734 -5.386 1.00 95.44 186 PRO A CA 1
ATOM 1474 C C . PRO A 1 186 ? -18.184 12.544 -4.511 1.00 95.44 186 PRO A C 1
ATOM 1476 O O . PRO A 1 186 ? -18.980 11.692 -4.914 1.00 95.44 186 PRO A O 1
ATOM 1479 N N . ARG A 1 187 ? -17.660 12.496 -3.281 1.00 92.81 187 ARG A N 1
ATOM 1480 C CA . ARG A 1 187 ? -18.115 11.529 -2.273 1.00 92.81 187 ARG A CA 1
ATOM 1481 C C . ARG A 1 187 ? -19.570 11.840 -1.873 1.00 92.81 187 ARG A C 1
ATOM 1483 O O . ARG A 1 187 ? -19.874 13.014 -1.659 1.00 92.81 187 ARG A O 1
ATOM 1490 N N . PRO A 1 188 ? -20.454 10.833 -1.741 1.00 89.38 188 PRO A N 1
ATOM 1491 C CA . PRO A 1 188 ? -21.794 11.040 -1.198 1.00 89.38 188 PRO A CA 1
ATOM 1492 C C . PRO A 1 188 ? -21.755 11.592 0.239 1.00 89.38 188 PRO A C 1
ATOM 1494 O O . PRO A 1 188 ? -20.796 11.319 0.969 1.00 89.38 188 PRO A O 1
ATOM 1497 N N . PRO A 1 189 ? -22.789 12.333 0.678 1.00 90.12 189 PRO A N 1
ATOM 1498 C CA . PRO A 1 189 ? -22.886 12.790 2.061 1.00 90.12 189 PRO A CA 1
ATOM 1499 C C . PRO A 1 189 ? -23.014 11.611 3.038 1.00 90.12 189 PRO A C 1
ATOM 1501 O O . PRO A 1 189 ? -23.527 10.542 2.691 1.00 90.12 189 PRO A O 1
ATOM 1504 N N . LYS A 1 190 ? -22.574 11.816 4.288 1.00 87.88 190 LYS A N 1
ATOM 1505 C CA . LYS A 1 190 ? -22.742 10.827 5.362 1.00 87.88 190 LYS A CA 1
ATOM 1506 C C . LYS A 1 190 ? -24.244 10.609 5.632 1.00 87.88 190 LYS A C 1
ATOM 1508 O O . LYS A 1 190 ? -24.948 11.583 5.893 1.00 87.88 190 LYS A O 1
ATOM 1513 N N . PRO A 1 191 ? -24.752 9.368 5.572 1.00 84.56 191 PRO A N 1
ATOM 1514 C CA . PRO A 1 191 ? -26.150 9.051 5.785 1.00 84.56 191 PRO A CA 1
ATOM 1515 C C . PRO A 1 191 ? -26.458 9.091 7.275 1.00 84.56 191 PRO A C 1
ATOM 1517 O O . PRO A 1 191 ? -25.579 8.907 8.118 1.00 84.56 191 PRO A O 1
ATOM 1520 N N . GLN A 1 192 ? -27.737 9.258 7.589 1.00 87.56 192 GLN A N 1
ATOM 1521 C CA . GLN A 1 192 ? -28.226 9.173 8.964 1.00 87.56 192 GLN A CA 1
ATOM 1522 C C . GLN A 1 192 ? -28.168 7.739 9.509 1.00 87.56 192 GLN A C 1
ATOM 1524 O O . GLN A 1 192 ? -27.904 7.535 10.687 1.00 87.56 192 GLN A O 1
ATOM 1529 N N . SER A 1 193 ? -28.387 6.743 8.648 1.00 88.38 193 SER A N 1
ATOM 1530 C CA . SER A 1 193 ? -28.317 5.324 8.990 1.00 88.38 193 SER A CA 1
ATOM 1531 C C . SER A 1 193 ? -27.680 4.543 7.846 1.00 88.38 193 SER A C 1
ATOM 1533 O O . SER A 1 193 ? -27.941 4.821 6.673 1.00 88.38 193 SER A O 1
ATOM 1535 N N . ALA A 1 194 ? -26.821 3.582 8.184 1.00 87.75 194 ALA A N 1
ATOM 1536 C CA . ALA A 1 194 ? -26.153 2.746 7.204 1.00 87.75 194 ALA A CA 1
ATOM 1537 C C . ALA A 1 194 ? -27.071 1.601 6.770 1.00 87.75 194 ALA A C 1
ATOM 1539 O O . ALA A 1 194 ? -27.526 0.793 7.577 1.00 87.75 194 ALA A O 1
ATOM 1540 N N . ARG A 1 195 ? -27.287 1.503 5.462 1.00 86.19 195 ARG A N 1
ATOM 1541 C CA . ARG A 1 195 ? -27.772 0.291 4.808 1.00 86.19 195 ARG A CA 1
ATOM 1542 C C . ARG A 1 195 ? -26.635 -0.201 3.934 1.00 86.19 195 ARG A C 1
ATOM 1544 O O . ARG A 1 195 ? -26.031 0.595 3.213 1.00 86.19 195 ARG A O 1
ATOM 1551 N N . VAL A 1 196 ? -26.303 -1.476 4.057 1.00 90.69 196 VAL A N 1
ATOM 1552 C CA . VAL A 1 196 ? -25.112 -2.042 3.429 1.00 90.69 196 VAL A CA 1
ATOM 1553 C C . VAL A 1 196 ? -25.548 -3.199 2.554 1.00 90.69 196 VAL A C 1
ATOM 1555 O O . VAL A 1 196 ? -26.249 -4.099 3.008 1.00 90.69 196 VAL A O 1
ATOM 1558 N N . TYR A 1 197 ? -25.144 -3.146 1.289 1.00 92.88 197 TYR A N 1
ATOM 1559 C CA . TYR A 1 197 ? -25.228 -4.287 0.393 1.00 92.88 197 TYR A CA 1
ATOM 1560 C C . TYR A 1 197 ? -23.851 -4.942 0.362 1.00 92.88 197 TYR A C 1
ATOM 1562 O O . TYR A 1 197 ? -22.911 -4.377 -0.198 1.00 92.88 197 TYR A O 1
ATOM 1570 N N . GLU A 1 198 ? -23.720 -6.106 0.990 1.00 94.44 198 GLU A N 1
ATOM 1571 C CA . GLU A 1 198 ? -22.484 -6.878 0.924 1.00 94.44 198 GLU A CA 1
ATOM 1572 C C . GLU A 1 198 ? -22.353 -7.528 -0.457 1.00 94.44 198 GLU A C 1
ATOM 1574 O O . GLU A 1 198 ? -23.299 -8.117 -0.985 1.00 94.44 198 GLU A O 1
ATOM 1579 N N . ALA A 1 199 ? -21.184 -7.388 -1.080 1.00 94.06 199 ALA A N 1
ATOM 1580 C CA . ALA A 1 199 ? -20.954 -7.872 -2.430 1.00 94.06 199 ALA A CA 1
ATOM 1581 C C . ALA A 1 199 ? -19.537 -8.406 -2.615 1.00 94.06 199 ALA A C 1
ATOM 1583 O O . ALA A 1 199 ? -18.571 -7.855 -2.094 1.00 94.06 199 ALA A O 1
ATOM 1584 N N . HIS A 1 200 ? -19.418 -9.418 -3.472 1.00 96.12 200 HIS A N 1
ATOM 1585 C CA . HIS A 1 200 ? -18.143 -9.961 -3.912 1.00 96.12 200 HIS A CA 1
ATOM 1586 C C . HIS A 1 200 ? -18.042 -9.876 -5.439 1.00 96.12 200 HIS A C 1
ATOM 1588 O O . HIS A 1 200 ? -18.795 -10.528 -6.164 1.00 96.12 200 HIS A O 1
ATOM 1594 N N . VAL A 1 201 ? -17.089 -9.083 -5.943 1.00 97.19 201 VAL A N 1
ATOM 1595 C CA . VAL A 1 201 ? -16.961 -8.789 -7.383 1.00 97.19 201 VAL A CA 1
ATOM 1596 C C . VAL A 1 201 ? -16.779 -10.066 -8.198 1.00 97.19 201 VAL A C 1
ATOM 1598 O O . VAL A 1 201 ? -17.517 -10.272 -9.154 1.00 97.19 201 VAL A O 1
ATOM 1601 N N . GLY A 1 202 ? -15.877 -10.961 -7.786 1.00 95.69 202 GLY A N 1
ATOM 1602 C CA . GLY A 1 202 ? -15.520 -12.151 -8.567 1.00 95.69 202 GLY A CA 1
ATOM 1603 C C . GLY A 1 202 ? -16.645 -13.171 -8.786 1.00 95.69 202 GLY A C 1
ATOM 1604 O O . GLY A 1 202 ? -16.547 -13.948 -9.724 1.00 95.69 202 GLY A O 1
ATOM 1605 N N . ILE A 1 203 ? -17.713 -13.146 -7.979 1.00 96.62 203 ILE A N 1
ATOM 1606 C CA . ILE A 1 203 ? -18.860 -14.078 -8.074 1.00 96.62 203 ILE A CA 1
ATOM 1607 C C . ILE A 1 203 ? -20.168 -13.340 -8.389 1.00 96.62 203 ILE A C 1
ATOM 1609 O O . ILE A 1 203 ? -21.260 -13.848 -8.165 1.00 96.62 203 ILE A O 1
ATOM 1613 N N . SER A 1 204 ? -20.065 -12.102 -8.875 1.00 96.44 204 SER A N 1
ATOM 1614 C CA . SER A 1 204 ? -21.221 -11.236 -9.139 1.00 96.44 204 SER A CA 1
ATOM 1615 C C . SER A 1 204 ? -21.857 -11.437 -10.519 1.00 96.44 204 SER A C 1
ATOM 1617 O O . SER A 1 204 ? -22.780 -10.706 -10.879 1.00 96.44 204 SER A O 1
ATOM 1619 N N . SER A 1 205 ? -21.363 -12.406 -11.292 1.00 95.69 205 SER A N 1
ATOM 1620 C CA . SER A 1 205 ? -21.911 -12.803 -12.589 1.00 95.69 205 SER A CA 1
ATOM 1621 C C . SER A 1 205 ? -22.571 -14.180 -12.477 1.00 95.69 205 SER A C 1
ATOM 1623 O O . SER A 1 205 ? -22.082 -15.008 -11.709 1.00 95.69 205 SER A O 1
ATOM 1625 N N . PRO A 1 206 ? -23.643 -14.459 -13.243 1.00 95.19 206 PRO A N 1
ATOM 1626 C CA . PRO A 1 206 ? -24.165 -15.818 -13.383 1.00 95.19 206 PRO A CA 1
ATOM 1627 C C . PRO A 1 206 ? -23.201 -16.761 -14.125 1.00 95.19 206 PRO A C 1
ATOM 1629 O O . PRO A 1 206 ? -23.343 -17.977 -14.019 1.00 95.19 206 PRO A O 1
ATOM 1632 N N . ASP A 1 207 ? -22.238 -16.224 -14.880 1.00 96.62 207 ASP A N 1
ATOM 1633 C CA . ASP A 1 207 ? -21.264 -17.032 -15.614 1.00 96.62 207 ASP A CA 1
ATOM 1634 C C . ASP A 1 207 ? -20.276 -17.722 -14.653 1.00 96.62 207 ASP A C 1
ATOM 1636 O O . ASP A 1 207 ? -19.801 -17.078 -13.712 1.00 96.62 207 ASP A O 1
ATOM 1640 N N . PRO A 1 208 ? -19.850 -18.973 -14.921 1.00 96.12 208 PRO A N 1
ATOM 1641 C CA . PRO A 1 208 ? -18.860 -19.692 -14.115 1.00 96.12 208 PRO A CA 1
ATOM 1642 C C . PRO A 1 208 ? -17.426 -19.185 -14.378 1.00 96.12 208 PRO A C 1
ATOM 1644 O O . PRO A 1 208 ? -16.549 -19.923 -14.830 1.00 96.12 208 PRO A O 1
ATOM 1647 N N . LYS A 1 209 ? -17.182 -17.898 -14.116 1.00 94.88 209 LYS A N 1
ATOM 1648 C CA . LYS A 1 209 ? -15.898 -17.204 -14.291 1.00 94.88 209 LYS A CA 1
ATOM 1649 C C . LYS A 1 209 ? -15.676 -16.203 -13.158 1.00 94.88 209 LYS A C 1
ATOM 1651 O O . LYS A 1 209 ? -16.615 -15.819 -12.468 1.00 94.88 209 LYS A O 1
ATOM 1656 N N . VAL A 1 210 ? -14.444 -15.719 -13.007 1.00 95.62 210 VAL A N 1
ATOM 1657 C CA . VAL A 1 210 ? -14.180 -14.578 -12.118 1.00 95.62 210 VAL A CA 1
ATOM 1658 C C . VAL A 1 210 ? -14.652 -13.303 -12.811 1.00 95.62 210 VAL A C 1
ATOM 1660 O O . VAL A 1 210 ? -14.050 -12.865 -13.790 1.00 95.62 210 VAL A O 1
ATOM 1663 N N . ALA A 1 211 ? -15.745 -12.723 -12.321 1.00 97.88 211 ALA A N 1
ATOM 1664 C CA . ALA A 1 211 ? -16.289 -11.487 -12.871 1.00 97.88 211 ALA A CA 1
ATOM 1665 C C . ALA A 1 211 ? -15.385 -10.274 -12.583 1.00 97.88 211 ALA A C 1
ATOM 1667 O O . ALA A 1 211 ? -14.608 -10.242 -11.625 1.00 97.88 211 ALA A O 1
ATOM 1668 N N . THR A 1 212 ? -15.482 -9.262 -13.441 1.00 97.69 212 THR A N 1
ATOM 1669 C CA . THR A 1 212 ? -14.602 -8.088 -13.449 1.00 97.69 212 THR A CA 1
ATOM 1670 C C . THR A 1 212 ? -15.231 -6.870 -12.767 1.00 97.69 212 THR A C 1
ATOM 1672 O O . THR A 1 212 ? -16.452 -6.718 -12.699 1.00 97.69 212 THR A O 1
ATOM 1675 N N . TYR A 1 213 ? -14.396 -5.911 -12.347 1.00 97.56 213 TYR A N 1
ATOM 1676 C CA . TYR A 1 213 ? -14.875 -4.618 -11.838 1.00 97.56 213 TYR A CA 1
ATOM 1677 C C . TYR A 1 213 ? -15.757 -3.860 -12.847 1.00 97.56 213 TYR A C 1
ATOM 1679 O O . TYR A 1 213 ? -16.677 -3.148 -12.442 1.00 97.56 213 TYR A O 1
ATOM 1687 N N . LYS A 1 214 ? -15.508 -4.010 -14.158 1.00 98.00 214 LYS A N 1
ATOM 1688 C CA . LYS A 1 214 ? -16.322 -3.376 -15.209 1.00 98.00 214 LYS A CA 1
ATOM 1689 C C . LYS A 1 214 ? -17.721 -3.989 -15.279 1.00 98.00 214 LYS A C 1
ATOM 1691 O O . LYS A 1 214 ? -18.692 -3.238 -15.267 1.00 98.00 214 LYS A O 1
ATOM 1696 N N . GLU A 1 215 ? -17.821 -5.319 -15.272 1.00 97.38 215 GLU A N 1
ATOM 1697 C CA . GLU A 1 215 ? -19.111 -6.024 -15.232 1.00 97.38 215 GLU A CA 1
ATOM 1698 C C . GLU A 1 215 ? -19.897 -5.654 -13.970 1.00 97.38 215 GLU A C 1
ATOM 1700 O O . GLU A 1 215 ? -21.071 -5.303 -14.060 1.00 97.38 215 GLU A O 1
ATOM 1705 N N . PHE A 1 216 ? -19.239 -5.630 -12.807 1.00 97.75 216 PHE A N 1
ATOM 1706 C CA . PHE A 1 216 ? -19.875 -5.224 -11.551 1.00 97.75 216 PHE A CA 1
ATOM 1707 C C . PHE A 1 216 ? -20.412 -3.787 -11.608 1.00 97.75 216 PHE A C 1
ATOM 1709 O O . PHE A 1 216 ? -21.540 -3.514 -11.188 1.00 97.75 216 PHE A O 1
ATOM 1716 N N . THR A 1 217 ? -19.621 -2.868 -12.171 1.00 97.25 217 THR A N 1
ATOM 1717 C CA . THR A 1 217 ? -20.002 -1.457 -12.324 1.00 97.25 217 THR A CA 1
ATOM 1718 C C . THR A 1 217 ? -21.230 -1.297 -13.219 1.00 97.25 217 THR A C 1
ATOM 1720 O O . THR A 1 217 ? -22.119 -0.513 -12.898 1.00 97.25 217 THR A O 1
ATOM 1723 N N . GLN A 1 218 ? -21.291 -2.037 -14.327 1.00 97.56 218 GLN A N 1
ATOM 1724 C CA . GLN A 1 218 ? -22.363 -1.917 -15.320 1.00 97.56 218 GLN A CA 1
ATOM 1725 C C . GLN A 1 218 ? -23.640 -2.657 -14.907 1.00 97.56 218 GLN A C 1
ATOM 1727 O O . GLN A 1 218 ? -24.736 -2.138 -15.098 1.00 97.56 218 GLN A O 1
ATOM 1732 N N . ASN A 1 219 ? -23.508 -3.848 -14.320 1.00 96.62 219 ASN A N 1
ATOM 1733 C CA . ASN A 1 219 ? -24.631 -4.775 -14.157 1.00 96.62 219 ASN A CA 1
ATOM 1734 C C . ASN A 1 219 ? -25.145 -4.860 -12.715 1.00 96.62 219 ASN A C 1
ATOM 1736 O O . ASN A 1 219 ? -26.338 -5.102 -12.502 1.00 96.62 219 ASN A O 1
ATOM 1740 N N . THR A 1 220 ? -24.266 -4.656 -11.729 1.00 96.06 220 THR A N 1
ATOM 1741 C CA . THR A 1 220 ? -24.574 -4.890 -10.310 1.00 96.06 220 THR A CA 1
ATOM 1742 C C . THR A 1 220 ? -24.867 -3.592 -9.565 1.00 96.06 220 THR A C 1
ATOM 1744 O O . THR A 1 220 ? -25.895 -3.503 -8.893 1.00 96.06 220 THR A O 1
ATOM 1747 N N . LEU A 1 221 ? -24.041 -2.548 -9.730 1.00 96.06 221 LEU A N 1
ATOM 1748 C CA . LEU A 1 221 ? -24.259 -1.256 -9.057 1.00 96.06 221 LEU A CA 1
ATOM 1749 C C . LEU A 1 221 ? -25.654 -0.643 -9.310 1.00 96.06 221 LEU A C 1
ATOM 1751 O O . LEU A 1 221 ? -26.263 -0.181 -8.341 1.00 96.06 221 LEU A O 1
ATOM 1755 N N . PRO A 1 222 ? -26.232 -0.673 -10.532 1.00 96.88 222 PRO A N 1
ATOM 1756 C CA . PRO A 1 222 ? -27.584 -0.149 -10.751 1.00 96.88 222 PRO A CA 1
ATOM 1757 C C . PRO A 1 222 ? -28.669 -0.906 -9.975 1.00 96.88 222 PRO A C 1
ATOM 1759 O O . PRO A 1 222 ? -29.643 -0.306 -9.518 1.00 96.88 222 PRO A O 1
ATOM 1762 N N . ARG A 1 223 ? -28.501 -2.222 -9.781 1.00 94.88 223 ARG A N 1
ATOM 1763 C CA . ARG A 1 223 ? -29.438 -3.047 -9.000 1.00 94.88 223 ARG A CA 1
ATOM 1764 C C . ARG A 1 223 ? -29.377 -2.684 -7.522 1.00 94.88 223 ARG A C 1
ATOM 1766 O O . ARG A 1 223 ? -30.422 -2.481 -6.910 1.00 94.88 223 ARG A O 1
ATOM 1773 N N . ILE A 1 224 ? -28.163 -2.534 -6.988 1.00 94.50 224 ILE A N 1
ATOM 1774 C CA . ILE A 1 224 ? -27.927 -2.082 -5.609 1.00 94.50 224 ILE A CA 1
ATOM 1775 C C . ILE A 1 224 ? -28.603 -0.723 -5.387 1.00 94.50 224 ILE A C 1
ATOM 1777 O O . ILE A 1 224 ? -29.365 -0.553 -4.438 1.00 94.50 224 ILE A O 1
ATOM 1781 N N . HIS A 1 225 ? -28.410 0.222 -6.311 1.00 92.00 225 HIS A N 1
ATOM 1782 C CA . HIS A 1 225 ? -29.053 1.534 -6.247 1.00 92.00 225 HIS A CA 1
ATOM 1783 C C . HIS A 1 225 ? -30.591 1.456 -6.290 1.00 92.00 225 HIS A C 1
ATOM 1785 O O . HIS A 1 225 ? -31.270 2.161 -5.543 1.00 92.00 225 HIS A O 1
ATOM 1791 N N . LYS A 1 226 ? -31.172 0.583 -7.123 1.00 93.25 226 LYS A N 1
ATOM 1792 C CA . LYS A 1 226 ? -32.633 0.391 -7.185 1.00 93.25 226 LYS A CA 1
ATOM 1793 C C . LYS A 1 226 ? -33.203 -0.138 -5.862 1.00 93.25 226 LYS A C 1
ATOM 1795 O O . LYS A 1 226 ? -34.224 0.357 -5.389 1.00 93.25 226 LYS A O 1
ATOM 1800 N N . LEU A 1 227 ? -32.528 -1.105 -5.239 1.00 89.25 227 LEU A N 1
ATOM 1801 C CA . LEU A 1 227 ? -32.921 -1.636 -3.927 1.00 89.25 227 LEU A CA 1
ATOM 1802 C C . LEU A 1 227 ? -32.819 -0.571 -2.822 1.00 89.25 227 LEU A C 1
ATOM 1804 O O . LEU A 1 227 ? -33.624 -0.570 -1.896 1.00 89.25 227 LEU A O 1
ATOM 1808 N N . ALA A 1 228 ? -31.892 0.381 -2.958 1.00 74.50 228 ALA A N 1
ATOM 1809 C CA . ALA A 1 228 ? -31.754 1.530 -2.060 1.00 74.50 228 ALA A CA 1
ATOM 1810 C C . ALA A 1 228 ? -32.925 2.519 -2.108 1.00 74.50 228 ALA A C 1
ATOM 1812 O O . ALA A 1 228 ? -33.172 3.223 -1.134 1.00 74.50 228 ALA A O 1
ATOM 1813 N N . THR A 1 229 ? -33.571 2.630 -3.272 1.00 64.88 229 THR A N 1
ATOM 1814 C CA . THR A 1 229 ? -34.475 3.735 -3.640 1.00 64.88 229 THR A CA 1
ATOM 1815 C C . THR A 1 229 ? -35.940 3.308 -3.763 1.00 64.88 229 THR A C 1
ATOM 1817 O O . THR A 1 229 ? -36.785 4.104 -4.168 1.00 64.88 229 THR A O 1
ATOM 1820 N N . THR A 1 230 ? -36.272 2.060 -3.418 1.00 49.66 230 THR A N 1
ATOM 1821 C CA . THR A 1 230 ? -37.651 1.544 -3.482 1.00 49.66 230 THR A CA 1
ATOM 1822 C C . THR A 1 230 ? -38.533 2.239 -2.412 1.00 49.66 230 THR A C 1
ATOM 1824 O O . THR A 1 230 ? -38.046 2.458 -1.301 1.00 49.66 230 THR A O 1
ATOM 1827 N N . PRO A 1 231 ? -39.810 2.607 -2.692 1.00 41.81 231 PRO A N 1
ATOM 1828 C CA . PRO A 1 231 ? -40.540 3.687 -1.995 1.00 41.81 231 PRO A CA 1
ATOM 1829 C C . PRO A 1 231 ? -40.841 3.522 -0.500 1.00 41.81 231 PRO A C 1
ATOM 1831 O O . PRO A 1 231 ? -41.328 4.466 0.114 1.00 41.81 231 PRO A O 1
ATOM 1834 N N . SER A 1 232 ? -40.540 2.382 0.126 1.00 43.78 232 SER A N 1
ATOM 1835 C CA . SER A 1 232 ? -40.549 2.294 1.594 1.00 43.78 232 SER A CA 1
ATOM 1836 C C . SER A 1 232 ? -39.335 2.979 2.235 1.00 43.78 232 SER A C 1
ATOM 1838 O O . SER A 1 232 ? -39.217 3.010 3.461 1.00 43.78 232 SER A O 1
ATOM 1840 N N . SER A 1 233 ? -38.418 3.536 1.436 1.00 39.66 233 SER A N 1
ATOM 1841 C CA . SER A 1 233 ? -37.239 4.222 1.950 1.00 39.66 233 SER A CA 1
ATOM 1842 C C . SER A 1 233 ? -36.420 4.930 0.875 1.00 39.66 233 SER A C 1
ATOM 1844 O O . SER A 1 233 ? -35.772 4.288 0.054 1.00 39.66 233 SER A O 1
ATOM 1846 N N . SER A 1 234 ? -36.361 6.252 0.942 1.00 33.47 234 SER A N 1
ATOM 1847 C CA . SER A 1 234 ? -35.422 7.079 0.187 1.00 33.47 234 SER A CA 1
ATOM 1848 C C . SER A 1 234 ? -34.185 7.379 1.042 1.00 33.47 234 SER A C 1
ATOM 1850 O O . SER A 1 234 ? -34.203 8.356 1.785 1.00 33.47 234 SER A O 1
ATOM 1852 N N . TRP A 1 235 ? -33.119 6.569 0.977 1.00 44.03 235 TRP A N 1
ATOM 1853 C CA . TRP A 1 235 ? -31.870 6.864 1.707 1.00 44.03 235 TRP A CA 1
ATOM 1854 C C . TRP A 1 235 ? -30.612 6.386 0.953 1.00 44.03 235 TRP A C 1
ATOM 1856 O O . TRP A 1 235 ? -30.643 5.323 0.332 1.00 44.03 235 TRP A O 1
ATOM 1866 N N . PRO A 1 236 ? -29.491 7.132 1.000 1.00 41.00 236 PRO A N 1
ATOM 1867 C CA . PRO A 1 236 ? -28.263 6.767 0.289 1.00 41.00 236 PRO A CA 1
ATOM 1868 C C . PRO A 1 236 ? -27.541 5.555 0.918 1.00 41.00 236 PRO A C 1
ATOM 18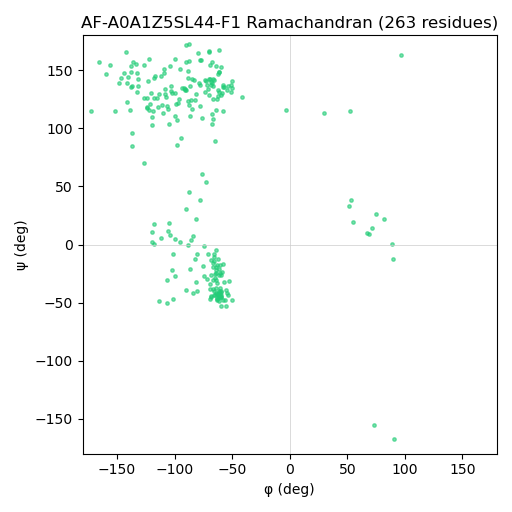70 O O . PRO A 1 236 ? -27.410 5.463 2.138 1.00 41.00 236 PRO A O 1
ATOM 1873 N N . LEU A 1 237 ? -27.051 4.637 0.072 1.00 44.59 237 LEU A N 1
ATOM 1874 C CA . LEU A 1 237 ? -26.292 3.428 0.445 1.00 44.59 237 LEU A CA 1
ATOM 1875 C C . LEU A 1 237 ? -24.782 3.686 0.551 1.00 44.59 237 LEU A C 1
ATOM 1877 O O . LEU A 1 237 ? -24.219 4.458 -0.226 1.00 44.59 237 LEU A O 1
ATOM 1881 N N . TRP A 1 238 ? -24.122 2.938 1.443 1.00 39.09 238 TRP A N 1
ATOM 1882 C CA . TRP A 1 238 ? -22.664 2.777 1.470 1.00 39.09 238 TRP A CA 1
ATOM 1883 C C . TRP A 1 238 ? -22.280 1.419 0.900 1.00 39.09 238 TRP A C 1
ATOM 1885 O O . TRP A 1 238 ? -22.900 0.407 1.221 1.00 39.09 238 TRP A O 1
ATOM 1895 N N . ASN A 1 239 ? -21.241 1.406 0.066 1.00 43.16 239 ASN A N 1
ATOM 1896 C CA . ASN A 1 239 ? -20.626 0.185 -0.430 1.00 43.16 239 ASN A CA 1
ATOM 1897 C C . ASN A 1 239 ? -19.199 0.109 0.115 1.00 43.16 239 ASN A C 1
ATOM 1899 O O . ASN A 1 239 ? -18.380 0.981 -0.176 1.00 43.16 239 ASN A O 1
ATOM 1903 N N . THR A 1 240 ? -18.902 -0.925 0.892 1.00 33.38 240 THR A N 1
ATOM 1904 C CA . THR A 1 240 ? -17.537 -1.297 1.272 1.00 33.38 240 THR A CA 1
ATOM 1905 C C . THR A 1 240 ? -17.155 -2.533 0.464 1.00 33.38 240 THR A C 1
ATOM 1907 O O . THR A 1 240 ? -17.624 -3.622 0.789 1.00 33.38 240 THR A O 1
ATOM 1910 N N . PRO A 1 241 ? -16.326 -2.416 -0.587 1.00 34.31 241 PRO A N 1
ATOM 1911 C CA . PRO A 1 241 ? -15.712 -3.589 -1.188 1.00 34.31 241 PRO A CA 1
ATOM 1912 C C . PRO A 1 241 ? -14.721 -4.165 -0.170 1.00 34.31 241 PRO A C 1
ATOM 1914 O O . PRO A 1 241 ? -13.711 -3.533 0.135 1.00 34.31 241 PRO A O 1
ATOM 1917 N N . THR A 1 242 ? -14.997 -5.348 0.371 1.00 31.44 242 THR A N 1
ATOM 1918 C CA . THR A 1 242 ? -14.158 -6.020 1.381 1.00 31.44 242 THR A CA 1
ATOM 1919 C C . THR A 1 242 ? -12.955 -6.767 0.793 1.00 31.44 242 THR A C 1
ATOM 1921 O O . THR A 1 242 ? -12.384 -7.629 1.450 1.00 31.44 242 THR A O 1
ATOM 1924 N N . THR A 1 243 ? -12.489 -6.423 -0.412 1.00 30.09 243 THR A N 1
ATOM 1925 C CA . THR A 1 243 ? -11.320 -7.085 -1.016 1.00 30.09 243 THR A CA 1
ATOM 1926 C C . THR A 1 243 ? -10.406 -6.108 -1.769 1.00 30.09 243 THR A C 1
ATOM 1928 O O . THR A 1 243 ? -10.878 -5.466 -2.715 1.00 30.09 243 THR A O 1
ATOM 1931 N N . PRO A 1 244 ? -9.103 -6.012 -1.414 1.00 29.30 244 PRO A N 1
ATOM 1932 C CA . PRO A 1 244 ? -8.084 -5.387 -2.266 1.00 29.30 244 PRO A CA 1
ATOM 1933 C C . PRO A 1 244 ? -7.971 -6.155 -3.599 1.00 29.30 244 PRO A C 1
ATOM 1935 O O . PRO A 1 244 ? -8.545 -7.240 -3.708 1.00 29.30 244 PRO A O 1
ATOM 1938 N N . PRO A 1 245 ? -7.285 -5.621 -4.631 1.00 32.53 245 PRO A N 1
ATOM 1939 C CA . PRO A 1 245 ? -7.249 -6.229 -5.960 1.00 32.53 245 PRO A CA 1
ATOM 1940 C C . PRO A 1 245 ? -6.547 -7.591 -5.918 1.00 32.53 245 PRO A C 1
ATOM 1942 O O . PRO A 1 245 ? -5.338 -7.696 -6.107 1.00 32.53 245 PRO A O 1
ATOM 1945 N N . SER A 1 246 ? -7.311 -8.649 -5.669 1.00 31.67 246 SER A N 1
ATOM 1946 C CA . SER A 1 246 ? -6.896 -10.018 -5.906 1.00 31.67 246 SER A CA 1
ATOM 1947 C C . SER A 1 246 ? -7.109 -10.332 -7.386 1.00 31.67 246 SER A C 1
ATOM 1949 O O . SER A 1 246 ? -8.140 -10.020 -7.979 1.00 31.67 246 SER A O 1
ATOM 1951 N N . ALA A 1 247 ? -6.041 -10.865 -7.977 1.00 36.44 247 ALA A N 1
ATOM 1952 C CA . ALA A 1 247 ? -5.909 -11.457 -9.301 1.00 36.44 247 ALA A CA 1
ATOM 1953 C C . ALA A 1 247 ? -7.192 -11.557 -10.141 1.00 36.44 247 ALA A C 1
ATOM 1955 O O . ALA A 1 247 ? -8.100 -12.339 -9.863 1.00 36.44 247 ALA A O 1
ATOM 1956 N N . THR A 1 248 ? -7.207 -10.843 -11.263 1.00 34.03 248 THR A N 1
ATOM 1957 C CA . THR A 1 248 ? -8.114 -11.170 -12.363 1.00 34.03 248 THR A CA 1
ATOM 1958 C C . THR A 1 248 ? -7.697 -12.525 -12.931 1.00 34.03 248 THR A C 1
ATOM 1960 O O . THR A 1 248 ? -6.649 -12.658 -13.557 1.00 34.03 248 THR A O 1
ATOM 1963 N N . ARG A 1 249 ? -8.503 -13.554 -12.663 1.00 35.16 249 ARG A N 1
ATOM 1964 C CA . ARG A 1 249 ? -8.327 -14.901 -13.209 1.00 35.16 249 ARG A CA 1
ATOM 1965 C C . ARG A 1 249 ? -8.834 -14.906 -14.649 1.00 35.16 249 ARG A C 1
ATOM 1967 O O . ARG A 1 249 ? -10.015 -14.670 -14.884 1.00 35.16 249 ARG A O 1
ATOM 1974 N N . SER A 1 250 ? -7.957 -15.206 -15.597 1.00 28.72 250 SER A N 1
ATOM 1975 C CA . SER A 1 250 ? -8.367 -15.701 -16.911 1.00 28.72 250 SER A CA 1
ATOM 1976 C C . SER A 1 250 ? -8.021 -17.186 -16.958 1.00 28.72 250 SER A C 1
ATOM 1978 O O . SER A 1 250 ? -6.874 -17.560 -16.744 1.00 28.72 250 SER A O 1
ATOM 1980 N N . THR A 1 251 ? -9.020 -18.044 -17.144 1.00 34.75 251 THR A N 1
ATOM 1981 C CA . THR A 1 251 ? -8.813 -19.472 -17.422 1.00 34.75 251 THR A CA 1
ATOM 1982 C C . THR A 1 251 ? -9.792 -19.911 -18.504 1.00 34.75 251 THR A C 1
ATOM 1984 O O . THR A 1 251 ? -10.970 -19.551 -18.408 1.00 34.75 251 THR A O 1
ATOM 1987 N N . PRO A 1 252 ? -9.342 -20.686 -19.505 1.00 32.19 252 PRO A N 1
ATOM 1988 C CA . PRO A 1 252 ? -10.220 -21.344 -20.453 1.00 32.19 252 PRO A CA 1
ATOM 1989 C C . PRO A 1 252 ? -10.847 -22.605 -19.834 1.00 32.19 252 PRO A C 1
ATOM 1991 O O . PRO A 1 252 ? -10.378 -23.159 -18.842 1.00 32.19 252 PRO A O 1
ATOM 1994 N N . SER A 1 253 ? -11.955 -23.004 -20.441 1.00 32.28 253 SER A N 1
ATOM 1995 C CA . SER A 1 253 ? -12.878 -24.093 -20.112 1.00 32.28 253 SER A CA 1
ATOM 1996 C C . SER A 1 253 ? -12.263 -25.478 -19.853 1.00 32.28 253 SER A C 1
ATOM 1998 O O . SER A 1 253 ? -11.528 -25.989 -20.695 1.00 32.28 253 SER A O 1
ATOM 2000 N N . SER A 1 254 ? -12.717 -26.157 -18.790 1.00 25.80 254 SER A N 1
ATOM 2001 C CA . SER A 1 254 ? -13.032 -27.602 -18.801 1.00 25.80 254 SER A CA 1
ATOM 2002 C C . SER A 1 254 ? -13.856 -28.016 -17.562 1.00 25.80 254 SER A C 1
ATOM 2004 O O . SER A 1 254 ? -13.868 -27.271 -16.580 1.00 25.80 254 SER A O 1
ATOM 2006 N N . PRO A 1 255 ? -14.621 -29.126 -17.619 1.00 33.59 255 PRO A N 1
ATOM 2007 C CA . PRO A 1 255 ? -15.911 -29.236 -16.944 1.00 33.59 255 PRO A CA 1
ATOM 2008 C C . PRO A 1 255 ? -15.866 -29.895 -15.556 1.00 33.59 255 PRO A C 1
ATOM 2010 O O . PRO A 1 255 ? -15.046 -30.760 -15.281 1.00 33.59 255 PRO A O 1
ATOM 2013 N N . LEU A 1 256 ? -16.826 -29.467 -14.726 1.00 29.17 256 LEU A N 1
ATOM 2014 C CA . LEU A 1 256 ? -17.548 -30.208 -13.681 1.00 29.17 256 LEU A CA 1
ATOM 2015 C C . LEU A 1 256 ? -16.819 -31.367 -12.974 1.00 29.17 256 LEU A C 1
ATOM 2017 O O . LEU A 1 256 ? -16.745 -32.464 -13.509 1.00 29.17 256 LEU A O 1
ATOM 2021 N N . HIS A 1 257 ? -16.540 -31.190 -11.678 1.00 26.89 257 HIS A N 1
ATOM 2022 C CA . HIS A 1 257 ? -16.905 -32.200 -10.680 1.00 26.89 257 HIS A CA 1
ATOM 2023 C C . HIS A 1 257 ? -17.149 -31.585 -9.291 1.00 26.89 257 HIS A C 1
ATOM 2025 O O . HIS A 1 257 ? -16.255 -31.036 -8.665 1.00 26.89 257 HIS A O 1
ATOM 2031 N N . HIS A 1 258 ? -18.411 -31.705 -8.872 1.00 26.64 258 HIS A N 1
ATOM 2032 C CA . HIS A 1 258 ? -18.924 -32.000 -7.532 1.00 26.64 258 HIS A CA 1
ATOM 2033 C C . HIS A 1 258 ? -18.466 -31.163 -6.326 1.00 26.64 258 HIS A C 1
ATOM 2035 O O . HIS A 1 258 ? -17.349 -31.250 -5.827 1.00 26.64 258 HIS A O 1
ATOM 2041 N N . ALA A 1 259 ? -19.455 -30.459 -5.772 1.00 25.09 259 ALA A N 1
ATOM 2042 C CA . ALA A 1 259 ? -19.502 -30.035 -4.386 1.00 25.09 259 ALA A CA 1
ATOM 2043 C C . ALA A 1 259 ? -19.422 -31.242 -3.434 1.00 25.09 259 ALA A C 1
ATOM 2045 O O . ALA A 1 259 ? -20.155 -32.215 -3.604 1.00 25.09 259 ALA A O 1
ATOM 2046 N N . MET A 1 260 ? -18.610 -31.130 -2.385 1.00 24.80 260 MET A N 1
ATOM 2047 C CA . MET A 1 260 ? -18.839 -31.826 -1.121 1.00 24.80 260 MET A CA 1
ATOM 2048 C C . MET A 1 260 ? -18.532 -30.869 0.025 1.00 24.80 260 MET A C 1
ATOM 2050 O O . MET A 1 260 ? -17.403 -30.420 0.204 1.00 24.80 260 MET A O 1
ATOM 2054 N N . ALA A 1 261 ? -19.579 -30.555 0.778 1.00 26.56 261 ALA A N 1
ATOM 2055 C CA . ALA A 1 261 ? -19.486 -30.054 2.133 1.00 26.56 261 ALA A CA 1
ATOM 2056 C C . ALA A 1 261 ? -19.207 -31.239 3.064 1.00 26.56 261 ALA A C 1
ATOM 2058 O O . ALA A 1 261 ? -19.845 -32.278 2.911 1.00 26.56 261 ALA A O 1
ATOM 2059 N N . PHE A 1 262 ? -18.332 -31.067 4.053 1.00 24.72 262 PHE A N 1
ATOM 2060 C CA . PHE A 1 262 ? -18.391 -31.848 5.288 1.00 24.72 262 PHE A CA 1
ATOM 2061 C C . PHE A 1 262 ? -18.134 -30.935 6.500 1.00 24.72 262 PHE A C 1
ATOM 2063 O O . PHE A 1 262 ? -17.477 -29.901 6.353 1.00 24.72 262 PHE A O 1
ATOM 2070 N N . PRO A 1 263 ? -18.744 -31.258 7.655 1.00 29.11 263 PRO A N 1
ATOM 2071 C CA . PRO A 1 263 ? -18.988 -30.336 8.751 1.00 29.11 263 PRO A CA 1
ATOM 2072 C C . PRO A 1 263 ? -17.844 -30.299 9.769 1.00 29.11 263 PRO A C 1
ATOM 2074 O O . PRO A 1 263 ? -16.920 -31.107 9.740 1.00 29.11 263 PRO A O 1
ATOM 2077 N N . MET A 1 264 ? -17.974 -29.339 10.682 1.00 27.48 264 MET A N 1
ATOM 2078 C CA . MET A 1 264 ? -17.164 -29.157 11.881 1.00 27.48 264 MET A CA 1
ATOM 2079 C C . MET A 1 264 ? -17.041 -30.430 12.729 1.00 27.48 264 MET A C 1
ATOM 2081 O O . MET A 1 264 ? -18.050 -31.062 13.046 1.00 27.48 264 MET A O 1
ATOM 2085 N N . THR A 1 265 ? -15.820 -30.663 13.205 1.00 39.09 265 THR A N 1
ATOM 2086 C CA . THR A 1 265 ? -15.491 -30.939 14.613 1.00 39.09 265 THR A CA 1
ATOM 2087 C C . THR A 1 265 ? -14.213 -30.194 14.949 1.00 39.09 265 THR A C 1
ATOM 2089 O O . THR A 1 265 ? -13.292 -30.271 14.102 1.00 39.09 265 THR A O 1
#

Sequence (265 aa):
MDALNEKAPDSLKADAPGQVPNDGTGVLALDPYLDPFKAALQSRFSKAQKWINDINTHEGGLEKFSRGYERFGFTVAPDHTITYREWAPTPFAPTSLATSTAGTWDSHEMKRDPYGVWEI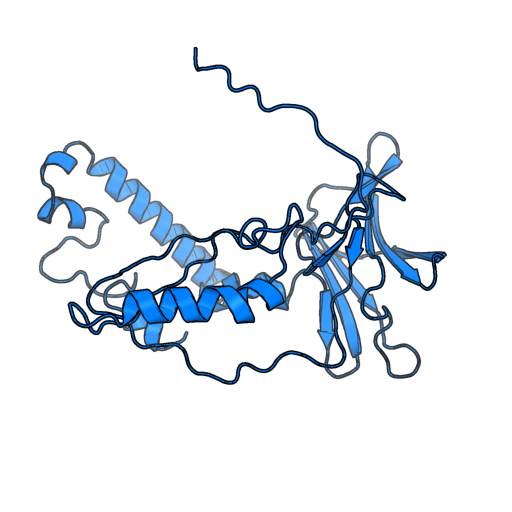SLPPVNGQPAIPHDSKVKISMVVPNDHARAERIPAWIKRVTQDLNVSPVYDARFWNPPQQYKFKNPRPPKPQSARVYEAHVGISSPDPKVATYKEFTQNTLPRIHKLATTPSSSWPLWNTPTTPPSATRSTPSSPLHHAMAFPMT

Foldseek 3Di:
DPPVQCPPLPHLPDDPPDPADNQQCSCCVVPVVCVVVNVVRSVVSVVVVVVQVVCCVPQVGDVSVVVCLCVAAWDADPQRKIKHKAADQPPWPWKWKWWDDPRDIDTGTWDADPRRMTMDIDGDDPSHHPHDFFTFIWMWTQHPPPRDTDTHAGPSAPDWADDVVVDPDITGTDHDDPDDDDDDDDDDDDWPDEDEDDDDQLPPDPDPGGHDPVCCVPPPVVVVVCVCPPVVDPTDYDYDHPDDDDYRDDDDDDDDDDDDDDDDD